Protein AF-A0A3B8YRX6-F1 (afdb_monomer)

Solvent-accessible surface area (backbone atoms only — not comparable to full-atom values): 18177 Å² total; per-residue (Å²): 136,91,84,76,85,82,70,80,70,69,81,90,69,88,63,81,89,78,86,85,81,84,79,84,87,73,92,81,82,84,82,81,85,89,85,89,87,89,86,88,88,91,88,88,87,84,84,92,78,94,70,94,70,83,78,76,73,86,74,79,86,70,87,76,51,68,43,80,41,82,52,86,73,92,70,48,73,45,82,35,76,31,105,78,75,49,82,24,31,32,39,57,50,33,43,36,52,79,51,47,61,57,77,67,90,65,84,76,67,78,72,87,70,69,74,95,62,95,66,87,90,76,58,70,68,73,54,36,70,78,34,63,52,85,97,49,65,21,42,28,38,35,36,84,57,38,37,59,48,45,46,58,50,69,68,35,90,82,54,69,77,51,49,31,31,33,20,82,86,20,50,53,70,40,84,63,37,81,75,70,38,52,60,56,48,35,46,53,45,32,55,65,59,61,39,32,36,36,36,38,34,55,43,48,67,61,64,78,46,44,72,56,42,32,60,27,19,79,69,64,25,33,37,42,33,39,50,45,50,50,79,48,50,72,61,39,52,65,43,34,31,82,53,54,47,37,67,51,44,47,53,39,42,29,57,37,28,76,55,61,24,50,28,30,36,26,51,39,74,71,42,85,94,77,38,50,87,43,51,69,58,50,53,50,53,39,45,77,24,47,35,78,45,75,50,106

Mean predicted aligned error: 14.29 Å

Nearest PDB structures (foldseek):
  7voc-assembly1_C  TM=7.115E-01  e=1.306E-03  Streptomyces griseochromogenes
  1tv7-assembly1_B  TM=7.242E-01  e=1.123E-02  Staphylococcus aureus
  6q2q-assembly2_B  TM=6.917E-01  e=1.235E-01  Mus musculus
  2yx0-assembly1_A  TM=4.527E-01  e=1.953E-02  Pyrococcus horikoshii
  3zjk-assembly1_A  TM=2.449E-01  e=4.222E-01  Thermus thermophilus

Foldseek 3Di:
DDQDDDDPDDDWDAFDDDDDDDDDDDDDPDDDDDDDDDDDDDDDDDDDDDDPDPCPDDDDDDPAAADEAEDPDLAFWDWDCDPVRDTETEGEQKQAAPWAADDPPPPPPVPPPPPPDPDPPPDSVVVNVVQHDPPDHHYMYGYLCRLVSLLVQLNDPPDDQHEYEYQPPYAPPHVCCVPSVSVVSNLVSCLSRLHAYEYEHLALCVVVNLVSQLSSLVSVRYEYEHEDQACDQVVCCVRINPGDGNVSSLVSLLSCVVSVHAYEYENDDDDPPRHVVCVVVSVVSSVVSRHSYYHD

Sequence (296 aa):
MDSYQEFHGAPSQRIPNISAQTPNLVDGSADRSADGASMTGGSVTDGSVTGRQHRLQAGRQVATRIHYLYTQSRQILTENAGLYGDRGWQLQPYSGCAKDVQPPHTGAATTDKRPKGRSSATSAETFADRSNTPGRARRVVVNPASPELLQETLASRRWRSAPITLAGASDCYQPIERQLRLTRRCLEVLAAARNPVVIHTTSDLVLRDLDLLAGLARRRSAQVHLSLTTLDDELAERLEPGHTQPSARLAAIRRLADAGIPTSVVAAPILPGLNDSEIPAILGAAAQAGARSAAW

Radius of gyration: 2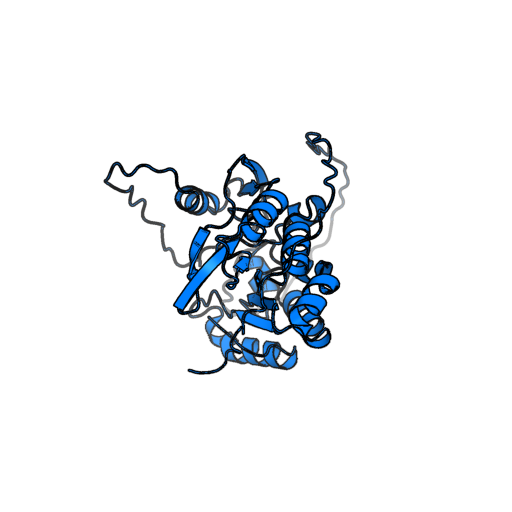1.97 Å; Cα contacts (8 Å, |Δi|>4): 429; chains: 1; bounding box: 63×52×61 Å

Secondary structure (DSSP, 8-state):
--------PPPP-PPPP----PPPP----------------------------------------EEEEE---S--EEEEE-TTSSEEEEE-SEES-SS--PPPSS---------SS------HHHHHHTT--TTSPEEEEE-TTHHHHHHHHHHSTT-----EEETSSS-S--TTHHHH-HHHHHHHHHHHHT--EEEEES-GGGGGGHHHHHHHHTTT-EEEEEE---S-HHHHHHHSTTSPPHHHHHHHHHHHHHTT--EEEE-----TTTTGGGHHHHHHHHHHTT--EEE-

Structure (mmCIF, N/CA/C/O backbone):
data_AF-A0A3B8YRX6-F1
#
_entry.id   AF-A0A3B8YRX6-F1
#
loop_
_atom_site.group_PDB
_atom_site.id
_atom_site.type_symbol
_atom_site.label_atom_id
_atom_site.label_alt_id
_atom_site.label_comp_id
_atom_site.label_asym_id
_atom_site.label_entity_id
_atom_site.label_seq_id
_atom_site.pdbx_PDB_ins_code
_atom_site.Cartn_x
_atom_site.Cartn_y
_atom_site.Cartn_z
_atom_site.occupancy
_atom_site.B_iso_or_equiv
_atom_site.auth_seq_id
_atom_site.auth_comp_id
_atom_site.auth_asym_id
_atom_site.auth_atom_id
_atom_site.pdbx_PDB_model_num
ATOM 1 N N . MET A 1 1 ? -14.518 12.065 -15.976 1.00 31.52 1 MET A N 1
ATOM 2 C CA . MET A 1 1 ? -14.986 12.198 -14.580 1.00 31.52 1 MET A CA 1
ATOM 3 C C . MET A 1 1 ? -15.924 11.031 -14.300 1.00 31.52 1 MET A C 1
ATOM 5 O O . MET A 1 1 ? -16.401 10.447 -15.265 1.00 31.52 1 MET A O 1
ATOM 9 N N . ASP A 1 2 ? -16.099 10.672 -13.030 1.00 32.03 2 ASP A N 1
ATOM 10 C CA . ASP A 1 2 ? -16.983 9.602 -12.524 1.00 32.03 2 ASP A CA 1
ATOM 11 C C . ASP A 1 2 ? -16.527 8.145 -12.750 1.00 32.03 2 ASP A C 1
ATOM 13 O O . ASP A 1 2 ? -17.137 7.362 -13.474 1.00 32.03 2 ASP A O 1
ATOM 17 N N . SER A 1 3 ? -15.461 7.750 -12.043 1.00 26.64 3 SER A N 1
ATOM 18 C CA . SER A 1 3 ? -15.073 6.339 -11.854 1.00 26.64 3 SER A CA 1
ATOM 19 C C . SER A 1 3 ? -14.569 6.030 -10.432 1.00 26.64 3 SER A C 1
ATOM 21 O O . SER A 1 3 ? -13.620 5.270 -10.242 1.00 26.64 3 SER A O 1
ATOM 23 N N . TYR A 1 4 ? -15.229 6.588 -9.411 1.00 42.66 4 TYR A N 1
ATOM 24 C CA . TYR A 1 4 ? -14.937 6.320 -7.996 1.00 42.66 4 TYR A CA 1
ATOM 25 C C . TYR A 1 4 ? -16.213 5.936 -7.239 1.00 42.66 4 TYR A C 1
ATOM 27 O O . TYR A 1 4 ? -17.258 6.552 -7.424 1.00 42.66 4 TYR A O 1
ATOM 35 N N . GLN A 1 5 ? -16.145 4.898 -6.398 1.00 41.22 5 GLN A N 1
ATOM 36 C CA . GLN A 1 5 ? -17.265 4.527 -5.528 1.00 41.22 5 GLN A CA 1
ATOM 37 C C . GLN A 1 5 ? -17.310 5.458 -4.316 1.00 41.22 5 GLN A C 1
ATOM 39 O O . GLN A 1 5 ? -16.331 5.552 -3.578 1.00 41.22 5 GLN A O 1
ATOM 44 N N . GLU A 1 6 ? -18.460 6.089 -4.080 1.00 37.84 6 GLU A N 1
ATOM 45 C CA . GLU A 1 6 ? -18.691 6.889 -2.878 1.00 37.84 6 GLU A CA 1
ATOM 46 C C . GLU A 1 6 ? -18.535 6.038 -1.605 1.00 37.84 6 GLU A C 1
ATOM 48 O O . GLU A 1 6 ? -19.185 5.001 -1.422 1.00 37.84 6 GLU A O 1
ATOM 53 N N . PHE A 1 7 ? -17.682 6.500 -0.690 1.00 40.75 7 PHE A N 1
ATOM 54 C CA . PHE A 1 7 ? -17.530 5.917 0.640 1.00 40.75 7 PHE A CA 1
ATOM 55 C C . PHE A 1 7 ? -18.687 6.367 1.544 1.00 40.75 7 PHE A C 1
ATOM 57 O O . PHE A 1 7 ? -18.566 7.336 2.294 1.00 40.75 7 PHE A O 1
ATOM 64 N N . HIS A 1 8 ? -19.818 5.657 1.519 1.00 36.75 8 HIS A N 1
ATOM 65 C CA . HIS A 1 8 ? -20.899 5.911 2.477 1.00 36.75 8 HIS A CA 1
ATOM 66 C C . HIS A 1 8 ? -20.446 5.560 3.908 1.00 36.75 8 HIS A C 1
ATOM 68 O O . HIS A 1 8 ? -20.254 4.392 4.253 1.00 36.75 8 HIS A O 1
ATOM 74 N N . GLY A 1 9 ? -20.263 6.584 4.745 1.00 31.67 9 GLY A N 1
ATOM 75 C CA . GLY A 1 9 ? -19.753 6.439 6.108 1.00 31.67 9 GLY A CA 1
ATOM 76 C C . GLY A 1 9 ? -20.664 5.600 7.011 1.00 31.67 9 GLY A C 1
ATOM 77 O O . GLY A 1 9 ? -21.842 5.906 7.191 1.00 31.67 9 GLY A O 1
ATOM 78 N N . ALA A 1 10 ? -20.105 4.558 7.629 1.00 34.25 10 ALA A N 1
ATOM 79 C CA . ALA A 1 10 ? -20.813 3.751 8.620 1.00 34.25 10 ALA A CA 1
ATOM 80 C C . ALA A 1 10 ? -20.969 4.506 9.964 1.00 34.25 10 ALA A C 1
ATOM 82 O O . ALA A 1 10 ? -20.060 5.243 10.361 1.00 34.25 10 ALA A O 1
ATOM 83 N N . PRO A 1 11 ? -22.079 4.311 10.705 1.00 27.00 11 PRO A N 1
ATOM 84 C CA . PRO A 1 11 ? -22.281 4.950 12.004 1.00 27.00 11 PRO A CA 1
ATOM 85 C C . PRO A 1 11 ? -21.269 4.459 13.051 1.00 27.00 11 PRO A C 1
ATOM 87 O O . PRO A 1 11 ? -20.955 3.270 13.133 1.00 27.00 11 PRO A O 1
ATOM 90 N N . SER A 1 12 ? -20.788 5.392 13.878 1.00 33.53 12 SER A N 1
ATOM 91 C CA . SER A 1 12 ? -19.795 5.144 14.931 1.00 33.53 12 SER A CA 1
ATOM 92 C C . SER A 1 12 ? -20.271 4.092 15.944 1.00 33.53 12 SER A C 1
ATOM 94 O O . SER A 1 12 ? -21.351 4.213 16.524 1.00 33.53 12 SER A O 1
ATOM 96 N N . GLN A 1 13 ? -19.437 3.079 16.188 1.00 34.16 13 GLN A N 1
ATOM 97 C CA . GLN A 1 13 ? -19.598 2.087 17.256 1.00 34.16 13 GLN A CA 1
ATOM 98 C C . GLN A 1 13 ? -18.350 2.083 18.153 1.00 34.16 13 GLN A C 1
ATOM 100 O O . GLN A 1 13 ? -17.272 2.494 17.726 1.00 34.16 13 GLN A O 1
ATOM 105 N N . ARG A 1 14 ? -18.487 1.647 19.415 1.00 30.30 14 ARG A N 1
ATOM 106 C CA . ARG A 1 14 ? -17.364 1.618 20.370 1.00 30.30 14 ARG A CA 1
ATOM 107 C C . ARG A 1 14 ? -16.298 0.611 19.925 1.00 30.30 14 ARG A C 1
ATOM 109 O O . ARG A 1 14 ? -16.608 -0.562 19.732 1.00 30.30 14 ARG A O 1
ATOM 116 N N . ILE A 1 15 ? -15.053 1.070 19.834 1.00 32.50 15 ILE A N 1
ATOM 117 C CA . ILE A 1 15 ? -13.876 0.241 19.547 1.00 32.50 15 ILE A CA 1
ATOM 118 C C . ILE A 1 15 ? -13.530 -0.578 20.811 1.00 32.50 15 ILE A C 1
ATOM 120 O O . ILE A 1 15 ? -13.437 0.016 21.889 1.00 32.50 15 ILE A O 1
ATOM 124 N N . PRO A 1 16 ? -13.359 -1.912 20.730 1.00 28.67 16 PRO A N 1
ATOM 125 C CA . PRO A 1 16 ? -12.885 -2.718 21.855 1.00 28.67 16 PRO A CA 1
ATOM 126 C C . PRO A 1 16 ? -11.395 -2.466 22.132 1.00 28.67 16 PRO A C 1
ATOM 128 O O . PRO A 1 16 ? -10.615 -2.215 21.217 1.00 28.67 16 PRO A O 1
ATOM 131 N N . ASN A 1 17 ? -10.994 -2.545 23.402 1.00 28.56 17 ASN A N 1
ATOM 132 C CA . ASN A 1 17 ? -9.622 -2.261 23.823 1.00 28.56 17 ASN A CA 1
ATOM 133 C C . ASN A 1 17 ? -8.670 -3.415 23.449 1.00 28.56 17 ASN A C 1
ATOM 135 O O . ASN A 1 17 ? -8.887 -4.545 23.885 1.00 28.56 17 ASN A O 1
ATOM 139 N N . ILE A 1 18 ? -7.619 -3.131 22.675 1.00 32.41 18 ILE A N 1
ATOM 140 C CA . ILE A 1 18 ? -6.577 -4.099 22.303 1.00 32.41 18 ILE A CA 1
ATOM 141 C C . ILE A 1 18 ? -5.366 -3.866 23.216 1.00 32.41 18 ILE A C 1
ATOM 143 O O . ILE A 1 18 ? -4.715 -2.827 23.133 1.00 32.41 18 ILE A O 1
ATOM 147 N N . SER A 1 19 ? -5.059 -4.822 24.096 1.00 25.36 19 SER A N 1
ATOM 148 C CA . SER A 1 19 ? -3.924 -4.707 25.024 1.00 25.36 19 SER A CA 1
ATOM 149 C C . SER A 1 19 ? -2.583 -4.694 24.287 1.00 25.36 19 SER A C 1
ATOM 151 O O . SER A 1 19 ? -2.265 -5.620 23.541 1.00 25.36 19 SER A O 1
ATOM 153 N N . ALA A 1 20 ? -1.770 -3.667 24.538 1.00 28.78 20 ALA A N 1
ATOM 154 C CA . ALA A 1 20 ? -0.430 -3.551 23.976 1.00 28.78 20 ALA A CA 1
ATOM 155 C C . ALA A 1 20 ? 0.581 -4.464 24.696 1.00 28.78 20 ALA A C 1
ATOM 157 O O . ALA A 1 20 ? 0.627 -4.515 25.924 1.00 28.78 20 ALA A O 1
ATOM 158 N N . GLN A 1 21 ? 1.443 -5.124 23.920 1.00 23.48 21 GLN A N 1
ATOM 159 C CA . GLN A 1 21 ? 2.723 -5.654 24.388 1.00 23.48 21 GLN A CA 1
ATOM 160 C C . GLN A 1 21 ? 3.839 -4.871 23.697 1.00 23.48 21 GLN A C 1
ATOM 162 O O . GLN A 1 21 ? 3.971 -4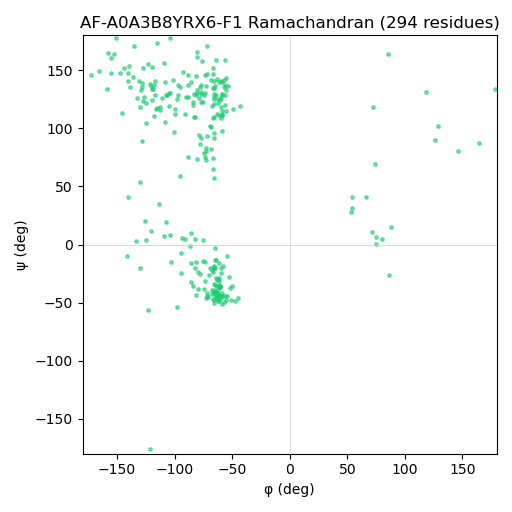.921 22.475 1.00 23.48 21 GLN A O 1
ATOM 167 N N . THR A 1 22 ? 4.629 -4.137 24.478 1.00 24.72 22 THR A N 1
ATOM 168 C CA . THR A 1 22 ? 5.771 -3.360 23.985 1.00 24.72 22 THR A CA 1
ATOM 169 C C . THR A 1 22 ? 6.997 -4.272 23.864 1.00 24.72 22 THR A C 1
ATOM 171 O O . THR A 1 22 ? 7.426 -4.816 24.883 1.00 24.72 22 THR A O 1
ATOM 174 N N . PRO A 1 23 ? 7.601 -4.458 22.676 1.00 27.38 23 PRO A N 1
ATOM 175 C CA . PRO A 1 23 ? 8.872 -5.166 22.563 1.00 27.38 23 PRO A CA 1
ATOM 176 C C . PRO A 1 23 ? 10.012 -4.294 23.102 1.00 27.38 23 PRO A C 1
ATOM 178 O O . PRO A 1 23 ? 10.093 -3.108 22.778 1.00 27.38 23 PRO A O 1
ATOM 181 N N . ASN A 1 24 ? 10.918 -4.879 23.888 1.00 25.09 24 ASN A N 1
ATOM 182 C CA . ASN A 1 24 ? 12.135 -4.190 24.317 1.00 25.09 24 ASN A CA 1
ATOM 183 C C . ASN A 1 24 ? 13.048 -3.915 23.111 1.00 25.09 24 ASN A C 1
ATOM 185 O O . ASN A 1 24 ? 13.354 -4.819 22.333 1.00 25.09 24 ASN A O 1
ATOM 189 N N . LEU A 1 25 ? 13.495 -2.666 22.981 1.00 29.14 25 LEU A N 1
ATOM 190 C CA . LEU A 1 25 ? 14.448 -2.236 21.959 1.00 29.14 25 LEU A CA 1
ATOM 191 C C . LEU A 1 25 ? 15.855 -2.741 22.305 1.00 29.14 25 LEU A C 1
ATOM 193 O O . LEU A 1 25 ? 16.335 -2.523 23.416 1.00 29.14 25 LEU A O 1
ATOM 197 N N . VAL A 1 26 ? 16.522 -3.372 21.339 1.00 25.86 26 VAL A N 1
ATOM 198 C CA . VAL A 1 26 ? 17.941 -3.749 21.413 1.00 25.86 26 VAL A CA 1
ATOM 199 C C . VAL A 1 26 ? 18.639 -3.181 20.180 1.00 25.86 26 VAL A C 1
ATOM 201 O O . VAL A 1 26 ? 18.190 -3.421 19.058 1.00 25.86 26 VAL A O 1
ATOM 204 N N . ASP A 1 27 ? 19.724 -2.429 20.377 1.00 25.22 27 ASP A N 1
ATOM 205 C CA . ASP A 1 27 ? 20.515 -1.857 19.283 1.00 25.22 27 ASP A CA 1
ATOM 206 C C . ASP A 1 27 ? 21.253 -2.960 18.506 1.00 25.22 27 ASP A C 1
ATOM 208 O O . ASP A 1 27 ? 22.288 -3.478 18.921 1.00 25.22 27 ASP A O 1
ATOM 212 N N . GLY A 1 28 ? 20.700 -3.330 17.351 1.00 26.23 28 GLY A N 1
ATOM 213 C CA . GLY A 1 28 ? 21.247 -4.355 16.465 1.00 26.23 28 GLY A CA 1
ATOM 214 C C . GLY A 1 28 ? 22.251 -3.807 15.451 1.00 26.23 28 GLY A C 1
ATOM 215 O O . GLY A 1 28 ? 21.930 -3.704 14.266 1.00 26.23 28 GLY A O 1
ATOM 216 N N . SER A 1 29 ? 23.480 -3.498 15.872 1.00 25.53 29 SER A N 1
ATOM 217 C CA . SER A 1 29 ? 24.588 -3.277 14.931 1.00 25.53 29 SER A CA 1
ATOM 218 C C . SER A 1 29 ? 25.114 -4.618 14.404 1.00 25.53 29 SER A C 1
ATOM 220 O O . SER A 1 29 ? 25.989 -5.234 15.011 1.00 25.53 29 SER A O 1
ATOM 222 N N . ALA A 1 30 ? 24.573 -5.085 13.278 1.00 31.33 30 ALA A N 1
ATOM 223 C CA . ALA A 1 30 ? 25.050 -6.296 12.616 1.00 31.33 30 ALA A CA 1
ATOM 224 C C . ALA A 1 30 ? 26.332 -6.017 11.811 1.00 31.33 30 ALA A C 1
ATOM 226 O O . ALA A 1 30 ? 26.274 -5.596 10.656 1.00 31.33 30 ALA A O 1
ATOM 227 N N . ASP A 1 31 ? 27.481 -6.259 12.439 1.00 23.84 31 ASP A N 1
ATOM 228 C CA . ASP A 1 31 ? 28.779 -6.370 11.769 1.00 23.84 31 ASP A CA 1
ATOM 229 C C . ASP A 1 31 ? 28.945 -7.781 11.170 1.00 23.84 31 ASP A C 1
ATOM 231 O O . ASP A 1 31 ? 28.470 -8.763 11.752 1.00 23.84 31 ASP A O 1
ATOM 235 N N . ARG A 1 32 ? 29.601 -7.898 10.009 1.00 31.34 32 ARG A N 1
ATOM 236 C CA . ARG A 1 32 ? 30.016 -9.187 9.427 1.00 31.34 32 ARG A CA 1
ATOM 237 C C . ARG A 1 32 ? 31.335 -9.051 8.676 1.00 31.34 32 ARG A C 1
ATOM 239 O O . ARG A 1 32 ? 31.416 -8.418 7.625 1.00 31.34 32 ARG A O 1
ATOM 246 N N . SER A 1 33 ? 32.339 -9.710 9.240 1.00 25.23 33 SER A N 1
ATOM 247 C CA . SER A 1 33 ? 33.696 -9.844 8.722 1.00 25.23 33 SER A CA 1
ATOM 248 C C . SER A 1 33 ? 33.782 -10.777 7.502 1.00 25.23 33 SER A C 1
ATOM 250 O O . SER A 1 33 ? 32.812 -11.432 7.123 1.00 25.23 33 SER A O 1
ATOM 252 N N . ALA A 1 34 ? 34.960 -10.788 6.877 1.00 26.59 34 ALA A N 1
ATOM 253 C CA . ALA A 1 34 ? 35.249 -11.445 5.605 1.00 26.59 34 ALA A CA 1
ATOM 254 C C . ALA A 1 34 ? 35.412 -12.975 5.676 1.00 26.59 34 ALA A C 1
ATOM 256 O O . ALA A 1 34 ? 35.775 -13.502 6.717 1.00 26.59 34 ALA A O 1
ATOM 257 N N . ASP A 1 35 ? 35.206 -13.615 4.519 1.00 27.38 35 ASP A N 1
ATOM 258 C CA . ASP A 1 35 ? 35.957 -14.737 3.914 1.00 27.38 35 ASP A CA 1
ATOM 259 C C . ASP A 1 35 ? 35.380 -14.929 2.481 1.00 27.38 35 ASP A C 1
ATOM 261 O O . ASP A 1 35 ? 34.195 -14.680 2.266 1.00 27.38 35 ASP A O 1
ATOM 265 N N . GLY A 1 36 ? 36.088 -15.311 1.411 1.00 23.78 36 GLY A N 1
ATOM 266 C CA . GLY A 1 36 ? 37.512 -15.616 1.253 1.00 23.78 36 GLY A CA 1
ATOM 267 C C . GLY A 1 36 ? 37.757 -16.733 0.218 1.00 23.78 36 GLY A C 1
ATOM 268 O O . GLY A 1 36 ? 37.961 -17.868 0.625 1.00 23.78 36 GLY A O 1
ATOM 269 N N . ALA A 1 37 ? 37.749 -16.454 -1.100 1.00 27.59 37 ALA A N 1
ATOM 270 C CA . ALA A 1 37 ? 38.253 -17.378 -2.145 1.00 27.59 37 ALA A CA 1
ATOM 271 C C . ALA A 1 37 ? 38.460 -16.700 -3.522 1.00 27.59 37 ALA A C 1
ATOM 273 O O . ALA A 1 37 ? 37.740 -15.769 -3.880 1.00 27.59 37 ALA A O 1
ATOM 274 N N . SER A 1 38 ? 39.430 -17.192 -4.300 1.00 24.64 38 SER A N 1
ATOM 275 C CA . SER A 1 38 ? 39.808 -16.746 -5.656 1.00 24.64 38 SER A CA 1
ATOM 276 C C . SER A 1 38 ? 39.702 -17.890 -6.692 1.00 24.64 38 SER A C 1
ATOM 278 O O . SER A 1 38 ? 39.278 -18.979 -6.317 1.00 24.64 38 SER A O 1
ATOM 280 N N . MET A 1 39 ? 40.106 -17.620 -7.955 1.00 25.42 39 MET A N 1
ATOM 281 C CA . MET A 1 39 ? 40.373 -18.504 -9.135 1.00 25.42 39 MET A CA 1
ATOM 282 C C . MET A 1 39 ? 39.563 -18.036 -10.375 1.00 25.42 39 MET A C 1
ATOM 284 O O . MET A 1 39 ? 38.365 -18.266 -10.451 1.00 25.42 39 MET A O 1
ATOM 288 N N . THR A 1 40 ? 40.063 -17.146 -11.248 1.00 25.84 40 THR A N 1
ATOM 289 C CA . THR A 1 40 ? 40.990 -17.341 -12.403 1.00 25.84 40 THR A CA 1
ATOM 290 C C . THR A 1 40 ? 40.424 -18.035 -13.658 1.00 25.84 40 THR A C 1
ATOM 292 O O . THR A 1 40 ? 40.210 -19.242 -13.645 1.00 25.84 40 THR A O 1
ATOM 295 N N . GLY A 1 41 ? 40.421 -17.307 -14.791 1.00 22.95 41 GLY A N 1
ATOM 296 C CA . GLY A 1 41 ? 40.806 -17.852 -16.110 1.00 22.95 41 GLY A CA 1
ATOM 297 C C . GLY A 1 41 ? 39.757 -17.860 -17.240 1.00 22.95 41 GLY A C 1
ATOM 298 O O . GLY A 1 41 ? 38.666 -18.384 -17.066 1.00 22.95 41 GLY A O 1
ATOM 299 N N . GLY A 1 42 ? 40.147 -17.379 -18.435 1.00 24.69 42 GLY A N 1
ATOM 300 C CA . GLY A 1 42 ? 39.516 -17.750 -19.719 1.00 24.69 42 GLY A CA 1
ATOM 301 C C . GLY A 1 42 ? 39.072 -16.593 -20.629 1.00 24.69 42 GLY A C 1
ATOM 302 O O . GLY A 1 42 ? 38.001 -16.030 -20.439 1.00 24.69 42 GLY A O 1
ATOM 303 N N . SER A 1 43 ? 39.855 -16.284 -21.669 1.00 24.28 43 SER A N 1
ATOM 304 C CA . SER A 1 43 ? 39.535 -15.302 -22.724 1.00 24.28 43 SER A CA 1
ATOM 305 C C . SER A 1 43 ? 39.506 -15.948 -24.113 1.00 24.28 43 SER A C 1
ATOM 307 O O . SER A 1 43 ? 40.462 -16.652 -24.436 1.00 24.28 43 SER A O 1
ATOM 309 N N . VAL A 1 44 ? 38.519 -15.632 -24.965 1.00 27.61 44 VAL A N 1
ATOM 310 C CA . VAL A 1 44 ? 38.577 -15.846 -26.434 1.00 27.61 44 VAL A CA 1
ATOM 311 C C . VAL A 1 44 ? 37.785 -14.739 -27.169 1.00 27.61 44 VAL A C 1
ATOM 313 O O . VAL A 1 44 ? 36.806 -14.226 -26.628 1.00 27.61 44 VAL A O 1
ATOM 316 N N . THR A 1 45 ? 38.222 -14.364 -28.378 1.00 24.83 45 THR A N 1
ATOM 317 C CA . THR A 1 45 ? 37.603 -13.387 -29.309 1.00 24.83 45 THR A CA 1
ATOM 318 C C . THR A 1 45 ? 36.893 -14.116 -30.480 1.00 24.83 45 THR A C 1
ATOM 320 O O . THR A 1 45 ? 36.913 -15.340 -30.532 1.00 24.83 45 THR A O 1
ATOM 323 N N . ASP A 1 46 ? 36.212 -13.506 -31.454 1.00 24.38 46 ASP A N 1
ATOM 324 C CA . ASP A 1 46 ? 35.969 -12.100 -31.819 1.00 24.38 46 ASP A CA 1
ATOM 325 C C . ASP A 1 46 ? 34.592 -11.993 -32.527 1.00 24.38 46 ASP A C 1
ATOM 327 O O . ASP A 1 46 ? 33.948 -13.013 -32.780 1.00 24.38 46 ASP A O 1
ATOM 331 N N . GLY A 1 47 ? 34.146 -10.790 -32.901 1.00 25.56 47 GLY A N 1
ATOM 332 C CA . GLY A 1 47 ? 32.949 -10.614 -33.732 1.00 25.56 47 GLY A CA 1
ATOM 333 C C . GLY A 1 47 ? 32.398 -9.190 -33.743 1.00 25.56 47 GLY A C 1
ATOM 334 O O . GLY A 1 47 ? 31.506 -8.853 -32.967 1.00 25.56 47 GLY A O 1
ATOM 335 N N . SER A 1 48 ? 32.898 -8.346 -34.645 1.00 24.11 48 SER A N 1
ATOM 336 C CA . SER A 1 48 ? 32.439 -6.964 -34.795 1.00 24.11 48 SER A CA 1
ATOM 337 C C . SER A 1 48 ? 31.191 -6.843 -35.683 1.00 24.11 48 SER A C 1
ATOM 339 O O . SER A 1 48 ? 31.205 -7.184 -36.862 1.00 24.11 48 SER A O 1
ATOM 341 N N . VAL A 1 49 ? 30.116 -6.262 -35.135 1.00 29.52 49 VAL A N 1
ATOM 342 C CA . VAL A 1 49 ? 29.024 -5.657 -35.918 1.00 29.52 49 VAL A CA 1
ATOM 343 C C . VAL A 1 49 ? 28.715 -4.279 -35.338 1.00 29.52 49 VAL A C 1
ATOM 345 O O . VAL A 1 49 ? 28.499 -4.107 -34.139 1.00 29.52 49 VAL A O 1
ATOM 348 N N . THR A 1 50 ? 28.747 -3.268 -36.200 1.00 29.45 50 THR A N 1
ATOM 349 C CA . THR A 1 50 ? 28.686 -1.853 -35.831 1.00 29.45 50 THR A CA 1
ATOM 350 C C . THR A 1 50 ? 27.260 -1.356 -35.606 1.00 29.45 50 THR A C 1
ATOM 352 O O . THR A 1 50 ? 26.523 -1.112 -36.558 1.00 29.45 50 THR A O 1
ATOM 355 N N . GLY A 1 51 ? 26.917 -1.076 -34.349 1.00 27.19 51 GLY A N 1
ATOM 356 C CA . GLY A 1 51 ? 25.796 -0.214 -33.974 1.00 27.19 51 GLY A CA 1
ATOM 357 C C . GLY A 1 51 ? 26.204 0.675 -32.801 1.00 27.19 51 GLY A C 1
ATOM 358 O O . GLY A 1 51 ? 26.816 0.189 -31.850 1.00 27.19 51 GLY A O 1
ATOM 359 N N . ARG A 1 52 ? 25.884 1.978 -32.840 1.00 29.11 52 ARG A N 1
ATOM 360 C CA . ARG A 1 52 ? 26.098 2.888 -31.696 1.00 29.11 52 ARG A CA 1
ATOM 361 C C . ARG A 1 52 ? 25.075 2.601 -30.592 1.00 29.11 52 ARG A C 1
ATOM 363 O O . ARG A 1 52 ? 24.162 3.384 -30.353 1.00 29.11 52 ARG A O 1
ATOM 370 N N . GLN A 1 53 ? 25.245 1.479 -29.902 1.00 27.62 53 GLN A N 1
ATOM 371 C CA . GLN A 1 53 ? 24.601 1.271 -28.614 1.00 27.62 53 GLN A CA 1
ATOM 372 C C . GLN A 1 53 ? 25.190 2.276 -27.622 1.00 27.62 53 GLN A C 1
ATOM 374 O O . GLN A 1 53 ? 26.398 2.279 -27.368 1.00 27.62 53 GLN A O 1
ATOM 379 N N . HIS A 1 54 ? 24.339 3.118 -27.039 1.00 29.80 54 HIS A N 1
ATOM 380 C CA . HIS A 1 54 ? 24.699 3.860 -25.837 1.00 29.80 54 HIS A CA 1
ATOM 381 C C . HIS A 1 54 ? 24.878 2.839 -24.708 1.00 29.80 54 HIS A C 1
ATOM 383 O O . HIS A 1 54 ? 23.915 2.463 -24.045 1.00 29.80 54 HIS A O 1
ATOM 389 N N . ARG A 1 55 ? 26.112 2.349 -24.521 1.00 26.72 55 ARG A N 1
ATOM 390 C CA . ARG A 1 55 ? 26.479 1.435 -23.433 1.00 26.72 55 ARG A CA 1
ATOM 391 C C . ARG A 1 55 ? 26.407 2.192 -22.107 1.00 26.72 55 ARG A C 1
ATOM 393 O O . ARG A 1 55 ? 27.414 2.685 -21.601 1.00 26.72 55 ARG A O 1
ATOM 400 N N . LEU A 1 56 ? 25.195 2.296 -21.571 1.00 33.12 56 LEU A N 1
ATOM 401 C CA . LEU A 1 56 ? 24.924 2.755 -20.217 1.00 33.12 56 LEU A CA 1
ATOM 402 C C . LEU A 1 56 ? 25.665 1.808 -19.267 1.00 33.12 56 LEU A C 1
ATOM 404 O O . LEU A 1 56 ? 25.375 0.615 -19.216 1.00 33.12 56 LEU A O 1
ATOM 408 N N . GLN A 1 57 ? 26.696 2.317 -18.593 1.00 31.77 57 GLN A N 1
ATOM 409 C CA . GLN A 1 57 ? 27.513 1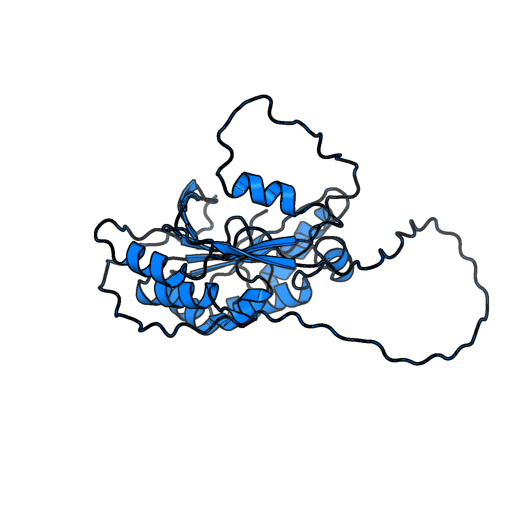.503 -17.697 1.00 31.77 57 GLN A CA 1
ATOM 410 C C . GLN A 1 57 ? 26.669 1.022 -16.514 1.00 31.77 57 GLN A C 1
ATOM 412 O O . GLN A 1 57 ? 25.937 1.809 -15.913 1.00 31.77 57 GLN A O 1
ATOM 417 N N . ALA A 1 58 ? 26.813 -0.256 -16.155 1.00 34.97 58 ALA A N 1
ATOM 418 C CA . ALA A 1 58 ? 26.219 -0.802 -14.943 1.00 34.97 58 ALA A CA 1
ATOM 419 C C . ALA A 1 58 ? 26.749 -0.029 -13.723 1.00 34.97 58 ALA A C 1
ATOM 421 O O . ALA A 1 58 ? 27.938 -0.089 -13.396 1.00 34.97 58 ALA A O 1
ATOM 422 N N . GLY A 1 59 ? 25.867 0.732 -13.075 1.00 36.88 59 GLY A N 1
ATOM 423 C CA . GLY A 1 59 ? 26.200 1.489 -11.877 1.00 36.88 59 GLY A CA 1
ATOM 424 C C . GLY A 1 59 ? 26.585 0.543 -10.744 1.00 36.88 59 GLY A C 1
ATOM 425 O O . GLY A 1 59 ? 25.852 -0.390 -10.425 1.00 36.88 59 GLY A O 1
ATOM 426 N N . ARG A 1 60 ? 27.739 0.782 -10.117 1.00 38.41 60 ARG A N 1
ATOM 427 C CA . ARG A 1 60 ? 28.189 0.013 -8.951 1.00 38.41 60 ARG A CA 1
ATOM 428 C C . ARG A 1 60 ? 27.198 0.236 -7.805 1.00 38.41 60 ARG A C 1
ATOM 430 O O . ARG A 1 60 ? 27.128 1.347 -7.286 1.00 38.41 60 ARG A O 1
ATOM 437 N N . GLN A 1 61 ? 26.453 -0.802 -7.420 1.00 41.88 61 GLN A N 1
ATOM 438 C CA . GLN A 1 61 ? 25.460 -0.729 -6.346 1.00 41.88 61 GLN A CA 1
ATOM 439 C C . GLN A 1 61 ? 26.154 -0.325 -5.035 1.00 41.88 61 GLN A C 1
ATOM 441 O O . GLN A 1 61 ? 26.951 -1.077 -4.470 1.00 41.88 61 GLN A O 1
ATOM 446 N N . VAL A 1 62 ? 25.911 0.906 -4.583 1.00 47.00 62 VAL A N 1
ATOM 447 C CA . VAL A 1 62 ? 26.443 1.413 -3.314 1.00 47.00 62 VAL A CA 1
ATOM 448 C C . VAL A 1 62 ? 25.549 0.882 -2.201 1.00 47.00 62 VAL A C 1
ATOM 450 O O . VAL A 1 62 ? 24.333 1.011 -2.279 1.00 47.00 62 VAL A O 1
ATOM 453 N N . ALA A 1 63 ? 26.134 0.294 -1.157 1.00 48.75 63 ALA A N 1
ATOM 454 C CA . ALA A 1 63 ? 25.374 -0.182 -0.006 1.00 48.75 63 ALA A CA 1
ATOM 455 C C . ALA A 1 63 ? 24.740 1.005 0.747 1.00 48.75 63 ALA A C 1
ATOM 457 O O . ALA A 1 63 ? 25.383 1.661 1.572 1.00 48.75 63 ALA A O 1
ATOM 458 N N . THR A 1 64 ? 23.476 1.302 0.443 1.00 60.00 64 THR A N 1
ATOM 459 C CA . THR A 1 64 ? 22.734 2.427 1.019 1.00 60.00 64 THR A CA 1
ATOM 460 C C . THR A 1 64 ? 22.449 2.179 2.504 1.00 60.00 64 THR A C 1
ATOM 462 O O . THR A 1 64 ? 21.539 1.440 2.877 1.00 60.00 64 THR A O 1
ATOM 465 N N . ARG A 1 65 ? 23.230 2.813 3.389 1.00 71.94 65 ARG A N 1
ATOM 466 C CA . ARG A 1 65 ? 23.007 2.762 4.844 1.00 71.94 65 ARG A CA 1
ATOM 467 C C . ARG A 1 65 ? 21.711 3.497 5.195 1.00 71.94 65 ARG A C 1
ATOM 469 O O . ARG A 1 65 ? 21.606 4.702 4.966 1.00 71.94 65 ARG A O 1
ATOM 476 N N . ILE A 1 66 ? 20.744 2.788 5.774 1.00 83.44 66 ILE A N 1
ATOM 477 C CA . ILE A 1 66 ? 19.474 3.357 6.244 1.00 83.44 66 ILE A CA 1
ATOM 478 C C . ILE A 1 66 ? 19.577 3.639 7.746 1.00 83.44 66 ILE A C 1
ATOM 480 O O . ILE A 1 66 ? 19.937 2.761 8.527 1.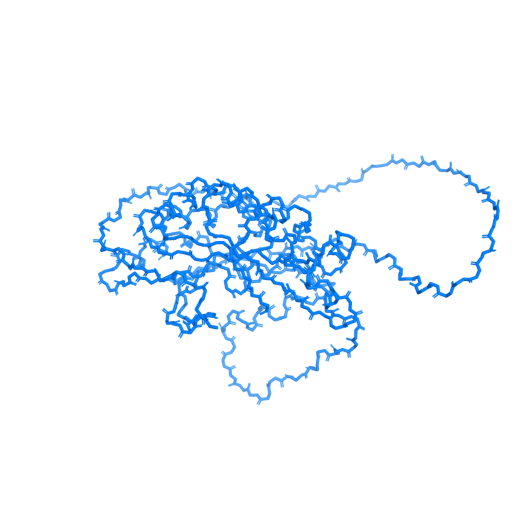00 83.44 66 ILE A O 1
ATOM 484 N N . HIS A 1 67 ? 19.241 4.861 8.156 1.00 85.50 67 HIS A N 1
ATOM 485 C CA . HIS A 1 67 ? 19.105 5.254 9.555 1.00 85.50 67 HIS A CA 1
ATOM 486 C C . HIS A 1 67 ? 17.627 5.384 9.917 1.00 85.50 67 HIS A C 1
ATOM 488 O O . HIS A 1 67 ? 16.915 6.226 9.365 1.00 85.50 67 HIS A O 1
ATOM 494 N N . TYR A 1 68 ? 17.190 4.585 10.884 1.00 89.25 68 TYR A N 1
ATOM 495 C CA . TYR A 1 68 ? 15.869 4.709 11.486 1.00 89.25 68 TYR A CA 1
ATOM 496 C C . TYR A 1 68 ? 15.952 5.648 12.691 1.00 89.25 68 TYR A C 1
ATOM 498 O O . TYR A 1 68 ? 16.805 5.477 13.559 1.00 89.25 68 TYR A O 1
ATOM 506 N N . LEU A 1 69 ? 15.101 6.672 12.714 1.00 90.38 69 LEU A N 1
ATOM 507 C CA . LEU A 1 69 ? 15.026 7.672 13.779 1.00 90.38 69 LEU A CA 1
ATOM 508 C C . LEU A 1 69 ? 13.647 7.581 14.426 1.00 90.38 69 LEU A C 1
ATOM 510 O O . LEU A 1 69 ? 12.651 7.640 13.717 1.00 90.38 69 LEU A O 1
ATOM 514 N N . TYR A 1 70 ? 13.558 7.468 15.746 1.00 91.00 70 TYR A N 1
ATOM 515 C CA . TYR A 1 70 ? 12.267 7.324 16.423 1.00 91.00 70 TYR A CA 1
ATOM 516 C C . TYR A 1 70 ? 11.744 8.680 16.910 1.00 91.00 70 TYR A C 1
ATOM 518 O O . TYR A 1 70 ? 12.499 9.472 17.473 1.00 91.00 70 TYR A O 1
ATOM 526 N N . THR A 1 71 ? 10.456 8.955 16.690 1.00 89.94 71 THR A N 1
ATOM 527 C CA . THR A 1 71 ? 9.785 10.184 17.151 1.00 89.94 71 THR A CA 1
ATOM 528 C C . THR A 1 71 ? 8.791 9.910 18.282 1.00 89.94 71 THR A C 1
ATOM 530 O O . THR A 1 71 ? 8.265 8.808 18.411 1.00 89.94 71 THR A O 1
ATOM 533 N N . GLN A 1 72 ? 8.516 10.937 19.087 1.00 85.81 72 GLN A N 1
ATOM 534 C CA . GLN A 1 72 ? 7.531 10.941 20.177 1.00 85.81 72 GLN A CA 1
ATOM 535 C C . GLN A 1 72 ? 6.364 11.901 19.873 1.00 85.81 72 GLN A C 1
ATOM 537 O O . GLN A 1 72 ? 5.855 12.585 20.764 1.00 85.81 72 GLN A O 1
ATOM 542 N N . SER A 1 73 ? 5.972 12.016 18.597 1.00 84.56 73 SER A N 1
ATOM 543 C CA . SER A 1 73 ? 4.838 12.861 18.200 1.00 84.56 73 SER A CA 1
ATOM 544 C C . SER A 1 73 ? 3.570 12.460 18.957 1.00 84.56 73 SER A C 1
ATOM 546 O O . SER A 1 73 ? 3.269 11.279 19.079 1.00 84.56 73 SER A O 1
ATOM 548 N N . ARG A 1 74 ? 2.802 13.450 19.424 1.00 83.38 74 ARG A N 1
ATOM 549 C CA . ARG A 1 74 ? 1.513 13.254 20.120 1.00 83.38 74 ARG A CA 1
ATOM 550 C C . ARG A 1 74 ? 0.304 13.261 19.180 1.00 83.38 74 ARG A C 1
ATOM 552 O O . ARG A 1 74 ? -0.832 13.251 19.636 1.00 83.38 74 ARG A O 1
ATOM 559 N N . GLN A 1 75 ? 0.546 13.341 17.875 1.00 83.75 75 GLN A N 1
ATOM 560 C CA . GLN A 1 75 ? -0.466 13.296 16.824 1.00 83.75 75 GLN A CA 1
ATOM 561 C C . GLN A 1 75 ? 0.068 12.470 15.652 1.00 83.75 75 GLN A C 1
ATOM 563 O O . GLN A 1 75 ? 1.277 12.451 15.400 1.00 83.75 75 GLN A O 1
ATOM 568 N N . ILE A 1 76 ? -0.838 11.780 14.958 1.00 90.56 76 ILE A N 1
ATOM 569 C CA . ILE A 1 76 ? -0.502 10.888 13.838 1.00 90.56 76 ILE A CA 1
ATOM 570 C C . ILE A 1 76 ? -1.334 11.142 12.571 1.00 90.56 76 ILE A C 1
ATOM 572 O O . ILE A 1 76 ? -0.910 10.756 11.483 1.00 90.56 76 ILE A O 1
ATOM 576 N N . LEU A 1 77 ? -2.494 11.798 12.699 1.00 91.06 77 LEU A N 1
ATOM 577 C CA . LEU A 1 77 ? -3.312 12.203 11.561 1.00 91.06 77 LEU A CA 1
ATOM 578 C C . LEU A 1 77 ? -3.055 13.668 11.207 1.00 91.06 77 LEU A C 1
ATOM 580 O O . LEU A 1 77 ? -3.229 14.550 12.048 1.00 91.06 77 LEU A O 1
ATOM 584 N N . THR A 1 78 ? -2.699 13.907 9.949 1.00 88.50 78 THR A N 1
ATOM 585 C CA . THR A 1 78 ? -2.582 15.246 9.355 1.00 88.50 78 THR A CA 1
ATOM 586 C C . THR A 1 78 ? -3.755 15.452 8.402 1.00 88.50 78 THR A C 1
ATOM 588 O O . THR A 1 78 ? -4.000 14.593 7.558 1.00 88.50 78 THR A O 1
ATOM 591 N N . GLU A 1 79 ? -4.497 16.552 8.522 1.00 84.94 79 GLU A N 1
ATOM 592 C CA . GLU A 1 79 ? -5.546 16.891 7.550 1.00 84.94 79 GLU A CA 1
ATOM 593 C C . GLU A 1 79 ? -4.894 17.217 6.200 1.00 84.94 79 GLU A C 1
ATOM 595 O O . GLU A 1 79 ? -3.911 17.961 6.148 1.00 84.94 79 GLU A O 1
ATOM 600 N N . ASN A 1 80 ? -5.435 16.689 5.103 1.00 68.44 80 ASN A N 1
ATOM 601 C CA . ASN A 1 80 ? -5.127 17.200 3.775 1.00 68.44 80 ASN A CA 1
ATOM 602 C C . ASN A 1 80 ? -6.409 17.521 3.003 1.00 68.44 80 ASN A C 1
ATOM 604 O O . ASN A 1 80 ? -7.448 16.880 3.168 1.00 68.44 80 ASN A O 1
ATOM 608 N N . ALA A 1 81 ? -6.308 18.480 2.081 1.00 58.69 81 ALA A N 1
ATOM 609 C CA . ALA A 1 81 ? -7.081 18.346 0.858 1.00 58.69 81 ALA A CA 1
ATOM 610 C C . ALA A 1 81 ? -6.625 17.022 0.236 1.00 58.69 81 ALA A C 1
ATOM 612 O O . ALA A 1 81 ? -5.433 16.849 -0.045 1.00 58.69 81 ALA A O 1
ATOM 613 N N . GLY A 1 82 ? -7.530 16.049 0.148 1.00 51.34 82 GLY A N 1
ATOM 614 C CA . GLY A 1 82 ? -7.205 14.727 -0.358 1.00 51.34 82 GLY A CA 1
ATOM 615 C C . GLY A 1 82 ? -6.604 14.821 -1.759 1.00 51.34 82 GLY A C 1
ATOM 616 O O . GLY A 1 82 ? -6.892 15.757 -2.504 1.00 51.34 82 GLY A O 1
ATOM 617 N N . LEU A 1 83 ? -5.876 13.781 -2.176 1.00 49.44 83 LEU A N 1
ATOM 618 C CA . LEU A 1 83 ? -5.514 13.573 -3.592 1.00 49.44 83 LEU A CA 1
ATOM 619 C C . LEU A 1 83 ? -6.748 13.572 -4.530 1.00 49.44 83 LEU A C 1
ATOM 621 O O . LEU A 1 83 ? -6.600 13.617 -5.746 1.00 49.44 83 LEU A O 1
ATOM 625 N N . TYR A 1 84 ? -7.956 13.544 -3.952 1.00 51.09 84 TYR A N 1
ATOM 626 C CA . TYR A 1 84 ? -9.258 13.416 -4.598 1.00 51.09 84 TYR A CA 1
ATOM 627 C C . TYR A 1 84 ? -10.248 14.541 -4.218 1.00 51.09 84 TYR A C 1
ATOM 629 O O . TYR A 1 84 ? -11.452 14.368 -4.364 1.00 51.09 84 TYR A O 1
ATOM 637 N N . GLY A 1 85 ? -9.769 15.690 -3.724 1.00 46.12 85 GLY A N 1
ATOM 638 C CA . GLY A 1 85 ? -10.565 16.925 -3.586 1.00 46.12 85 GLY A CA 1
ATOM 639 C C . GLY A 1 85 ? -11.392 17.095 -2.302 1.00 46.12 85 GLY A C 1
ATOM 640 O O . GLY A 1 85 ? -11.603 18.231 -1.880 1.00 46.12 85 GLY A O 1
ATOM 641 N N . ASP A 1 86 ? -11.794 16.012 -1.636 1.00 53.75 86 ASP A N 1
ATOM 642 C CA . ASP A 1 86 ? -12.465 16.076 -0.328 1.00 53.75 86 ASP A CA 1
ATOM 643 C C . ASP A 1 86 ? -11.486 16.256 0.846 1.00 53.75 86 ASP A C 1
ATOM 645 O O . ASP A 1 86 ? -10.294 15.953 0.746 1.00 53.75 86 ASP A O 1
ATOM 649 N N . ARG A 1 87 ? -11.996 16.711 2.002 1.00 62.91 87 ARG A N 1
ATOM 650 C CA . ARG A 1 87 ? -11.226 16.736 3.259 1.00 62.91 87 ARG A CA 1
ATOM 651 C C . ARG A 1 87 ? -10.924 15.313 3.727 1.00 62.91 87 ARG A C 1
ATOM 653 O O . ARG A 1 87 ? -11.816 14.603 4.191 1.00 62.91 87 ARG A O 1
ATOM 660 N N . GLY A 1 88 ? -9.657 14.929 3.616 1.00 79.62 88 GLY A N 1
ATOM 661 C CA . GLY A 1 88 ? -9.132 13.636 4.031 1.00 79.62 88 GLY A CA 1
ATOM 662 C C . GLY A 1 88 ? -8.132 13.766 5.175 1.00 79.62 88 GLY A C 1
ATOM 663 O O . GLY A 1 88 ? -7.729 14.859 5.578 1.00 79.62 88 GLY A O 1
ATOM 664 N N . TRP A 1 89 ? -7.716 12.616 5.694 1.00 90.50 89 TRP A N 1
ATOM 665 C CA . TRP A 1 89 ? -6.661 12.530 6.698 1.00 90.50 89 TRP A CA 1
ATOM 666 C C . TRP A 1 89 ? -5.527 11.664 6.176 1.00 90.50 89 TRP A C 1
ATOM 668 O O . TRP A 1 89 ? -5.768 10.599 5.618 1.00 90.50 89 TRP A O 1
ATOM 678 N N . GLN A 1 90 ? -4.285 12.071 6.399 1.00 90.88 90 GLN A N 1
ATOM 679 C CA . GLN A 1 90 ? -3.122 11.236 6.134 1.00 90.88 90 GLN A CA 1
ATOM 680 C C . GLN A 1 90 ? -2.644 10.540 7.402 1.00 90.88 90 GLN A C 1
ATOM 682 O O . GLN A 1 90 ? -2.527 11.165 8.453 1.00 90.88 90 GLN A O 1
ATOM 687 N N . LEU A 1 91 ? -2.307 9.259 7.267 1.00 93.00 91 LEU A N 1
ATOM 688 C CA . LEU A 1 91 ? -1.686 8.432 8.296 1.00 93.00 91 LEU A CA 1
ATOM 689 C C . LEU A 1 91 ? -0.293 8.006 7.824 1.00 93.00 91 LEU A C 1
ATOM 691 O O . LEU A 1 91 ? -0.150 7.284 6.833 1.00 93.00 91 LEU A O 1
ATOM 695 N N . GLN A 1 92 ? 0.735 8.452 8.546 1.00 90.75 92 GLN A N 1
ATOM 696 C CA . GLN A 1 92 ? 2.137 8.197 8.214 1.00 90.75 92 GLN A CA 1
ATOM 697 C C . GLN A 1 92 ? 2.899 7.631 9.429 1.00 90.75 92 GLN A C 1
ATOM 699 O O . GL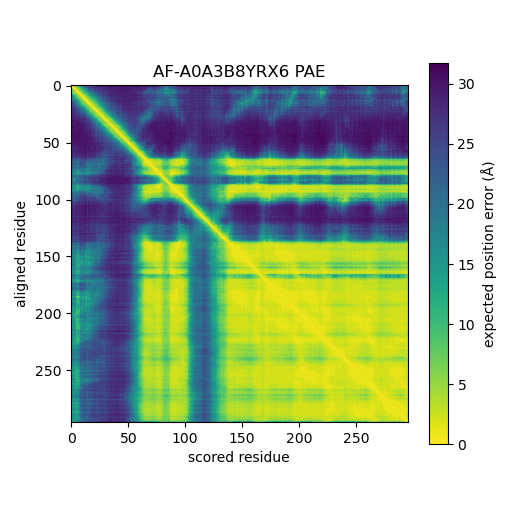N A 1 92 ? 3.492 8.394 10.190 1.00 90.75 92 GLN A O 1
ATOM 704 N N . PRO A 1 93 ? 2.926 6.294 9.624 1.00 92.75 93 PRO A N 1
ATOM 705 C CA . PRO A 1 93 ? 3.775 5.663 10.643 1.00 92.75 93 PRO A CA 1
ATOM 706 C C . PRO A 1 93 ? 5.277 5.813 10.363 1.00 92.75 93 PRO A C 1
ATOM 708 O O . PRO A 1 93 ? 6.103 5.686 11.270 1.00 92.75 93 PRO A O 1
ATOM 711 N N . TYR A 1 94 ? 5.607 6.093 9.100 1.00 91.38 94 TYR A N 1
ATOM 712 C CA . TYR A 1 94 ? 6.946 6.312 8.575 1.00 91.38 94 TYR A CA 1
ATOM 713 C C . TYR A 1 94 ? 6.980 7.625 7.784 1.00 91.38 94 TYR A C 1
ATOM 715 O O . TYR A 1 94 ? 6.058 7.896 7.014 1.00 91.38 94 TYR A O 1
ATOM 723 N N . SER A 1 95 ? 8.047 8.412 7.931 1.00 86.88 95 SER A N 1
ATOM 724 C CA . SER A 1 95 ? 8.294 9.620 7.128 1.00 86.88 95 SER A CA 1
ATOM 725 C C . SER A 1 95 ? 9.703 9.593 6.538 1.00 86.88 95 SER A C 1
ATOM 727 O O . SER A 1 95 ? 10.674 9.333 7.254 1.00 86.88 95 SER A O 1
ATOM 729 N N . GLY A 1 96 ? 9.819 9.886 5.242 1.00 82.88 96 GLY A N 1
ATOM 730 C CA . GLY A 1 96 ? 11.020 9.604 4.454 1.00 82.88 96 GLY A CA 1
ATOM 731 C C . GLY A 1 96 ? 11.011 8.172 3.906 1.00 82.88 96 GLY A C 1
ATOM 732 O O . GLY A 1 96 ? 10.243 7.322 4.359 1.00 82.88 96 GLY A O 1
ATOM 733 N N . CYS A 1 97 ? 11.866 7.898 2.918 1.00 80.88 97 CYS A N 1
ATOM 734 C CA . CYS A 1 97 ? 11.939 6.594 2.259 1.00 80.88 97 CYS A CA 1
ATOM 735 C C . CYS A 1 97 ? 13.305 5.926 2.472 1.00 80.88 97 CYS A C 1
ATOM 737 O O . CYS A 1 97 ? 14.347 6.581 2.430 1.00 80.88 97 CYS A O 1
ATOM 739 N N . ALA A 1 98 ? 13.297 4.610 2.688 1.00 78.94 98 ALA A N 1
ATOM 740 C CA . ALA A 1 98 ? 14.499 3.777 2.693 1.00 78.94 98 ALA A CA 1
ATOM 741 C C . ALA A 1 98 ? 14.908 3.294 1.291 1.00 78.94 98 ALA A C 1
ATOM 743 O O . ALA A 1 98 ? 16.020 2.800 1.129 1.00 78.94 98 ALA A O 1
ATOM 744 N N . LYS A 1 99 ? 13.997 3.390 0.316 1.00 78.25 99 LYS A N 1
ATOM 745 C CA . LYS A 1 99 ? 14.160 2.907 -1.058 1.00 78.25 99 LYS A CA 1
ATOM 746 C C . LYS A 1 99 ? 14.692 4.031 -1.950 1.00 78.25 99 LYS A C 1
ATOM 748 O O . LYS A 1 99 ? 14.365 5.197 -1.721 1.00 78.25 99 LYS A O 1
ATOM 753 N N . ASP A 1 100 ? 15.480 3.689 -2.960 1.00 64.06 100 ASP A N 1
ATOM 754 C CA . ASP A 1 100 ? 16.110 4.666 -3.844 1.00 64.06 100 ASP A CA 1
ATOM 755 C C . ASP A 1 100 ? 15.189 5.015 -5.017 1.00 64.06 100 ASP A C 1
ATOM 757 O O . ASP A 1 100 ? 14.576 4.140 -5.617 1.00 64.06 100 ASP A O 1
ATOM 761 N N . VAL A 1 101 ? 15.107 6.300 -5.363 1.00 60.59 101 VAL A N 1
ATOM 762 C CA . VAL A 1 101 ? 14.525 6.770 -6.629 1.00 60.59 101 VAL A CA 1
ATOM 763 C C . VAL A 1 101 ? 15.585 7.628 -7.299 1.00 60.59 101 VAL A C 1
ATOM 765 O O . VAL A 1 101 ? 16.065 8.593 -6.696 1.00 60.59 101 VAL A O 1
ATOM 768 N N . GLN A 1 102 ? 15.995 7.273 -8.515 1.00 52.88 102 GLN A N 1
ATOM 769 C CA . GLN A 1 102 ? 16.944 8.092 -9.257 1.00 52.88 102 GLN A CA 1
ATOM 770 C C . GLN A 1 102 ? 16.232 9.310 -9.858 1.00 52.88 102 GLN A C 1
ATOM 772 O O . GLN A 1 102 ? 15.205 9.151 -10.521 1.00 52.88 102 GLN A O 1
ATOM 777 N N . PRO A 1 103 ? 16.766 10.535 -9.687 1.00 46.75 103 PRO A N 1
ATOM 778 C CA . PRO A 1 103 ? 16.344 11.641 -10.532 1.00 46.75 103 PRO A CA 1
ATOM 779 C C . PRO A 1 103 ? 16.722 11.315 -11.990 1.00 46.75 103 PRO A C 1
ATOM 781 O O . PRO A 1 103 ? 17.792 10.738 -12.221 1.00 46.75 103 PRO A O 1
ATOM 784 N N . PRO A 1 104 ? 15.888 11.674 -12.984 1.00 37.12 104 PRO A N 1
ATOM 785 C CA . PRO A 1 104 ? 16.183 11.390 -14.384 1.00 37.12 104 PRO A CA 1
ATOM 786 C C . PRO A 1 104 ? 17.530 12.002 -14.792 1.00 37.12 104 PRO A C 1
ATOM 788 O O . PRO A 1 104 ? 17.861 13.114 -14.389 1.00 37.12 104 PRO A O 1
ATOM 791 N N . HIS A 1 105 ? 18.305 11.296 -15.624 1.00 35.34 105 HIS A N 1
ATOM 792 C CA . HIS A 1 105 ? 19.664 11.706 -16.019 1.00 35.34 105 HIS A CA 1
ATOM 793 C C . HIS A 1 105 ? 19.739 13.006 -16.850 1.00 35.34 105 HIS A C 1
ATOM 795 O O . HIS A 1 105 ? 20.832 13.488 -17.150 1.00 35.34 105 HIS A O 1
ATOM 801 N N . THR A 1 106 ? 18.605 13.614 -17.202 1.00 28.66 106 THR A N 1
ATOM 802 C CA . THR A 1 106 ? 18.549 15.027 -17.593 1.00 28.66 106 THR A CA 1
ATOM 803 C C . THR A 1 106 ? 18.997 15.893 -16.421 1.00 28.66 106 THR A C 1
ATOM 805 O O . THR A 1 106 ? 18.375 15.843 -15.364 1.00 28.66 106 THR A O 1
ATOM 808 N N . GLY A 1 107 ? 20.039 16.707 -16.613 1.00 28.20 107 GLY A N 1
ATOM 809 C CA . GLY A 1 107 ? 20.677 17.538 -15.585 1.00 28.20 107 GLY A CA 1
ATOM 810 C C . GLY A 1 107 ? 19.820 18.670 -15.004 1.00 28.20 107 GLY A C 1
ATOM 811 O O . GLY A 1 107 ? 20.244 19.825 -15.005 1.00 28.20 107 GLY A O 1
ATOM 812 N N . ALA A 1 108 ? 18.657 18.343 -14.443 1.00 29.91 108 ALA A N 1
ATOM 813 C CA . ALA A 1 108 ? 17.969 19.133 -13.440 1.00 29.91 108 ALA A CA 1
ATOM 814 C C . ALA A 1 108 ? 18.820 19.113 -12.164 1.00 29.91 108 ALA A C 1
ATOM 816 O O . ALA A 1 108 ? 18.514 18.437 -11.182 1.00 29.91 108 ALA A O 1
ATOM 817 N N . ALA A 1 109 ? 19.921 19.868 -12.194 1.00 29.25 109 ALA A N 1
ATOM 818 C CA . ALA A 1 109 ? 20.567 20.316 -10.981 1.00 29.25 109 ALA A CA 1
ATOM 819 C C . ALA A 1 109 ? 19.466 20.917 -10.106 1.00 29.25 109 ALA A C 1
ATOM 821 O O . ALA A 1 109 ? 18.828 21.899 -10.497 1.00 29.25 109 ALA A O 1
ATOM 822 N N . THR A 1 110 ? 19.227 20.314 -8.940 1.00 33.22 110 THR A N 1
ATOM 823 C CA . THR A 1 110 ? 18.394 20.917 -7.907 1.00 33.22 110 THR A CA 1
ATOM 824 C C . THR A 1 110 ? 19.054 22.243 -7.575 1.00 33.22 110 THR A C 1
ATOM 826 O O . THR A 1 110 ? 20.067 22.272 -6.872 1.00 33.22 110 THR A O 1
ATOM 829 N N . THR A 1 111 ? 18.560 23.338 -8.157 1.00 28.22 111 THR A N 1
ATOM 830 C CA . THR A 1 111 ? 19.121 24.658 -7.894 1.00 28.22 111 THR A CA 1
ATOM 831 C C . THR A 1 111 ? 19.049 24.857 -6.390 1.00 28.22 111 THR A C 1
ATOM 833 O O . THR A 1 111 ? 17.939 24.805 -5.857 1.00 28.22 111 THR A O 1
ATOM 836 N N . ASP A 1 112 ? 20.195 25.063 -5.724 1.00 35.75 112 ASP A N 1
ATOM 837 C CA . ASP A 1 112 ? 20.292 25.404 -4.294 1.00 35.75 112 ASP A CA 1
ATOM 838 C C . ASP A 1 112 ? 19.702 26.804 -4.073 1.00 35.75 112 ASP A C 1
ATOM 840 O O . ASP A 1 112 ? 20.378 27.777 -3.733 1.00 35.75 112 ASP A O 1
ATOM 844 N N . LYS A 1 113 ? 18.395 26.925 -4.313 1.00 27.08 113 LYS A N 1
ATOM 845 C CA . LYS A 1 113 ? 17.570 28.044 -3.901 1.00 27.08 113 LYS A CA 1
ATOM 846 C C . LYS A 1 113 ? 17.371 27.887 -2.407 1.00 27.08 113 LYS A C 1
ATOM 848 O O . LYS A 1 113 ? 16.294 27.519 -1.944 1.00 27.08 113 LYS A O 1
ATOM 853 N N . ARG A 1 114 ? 18.429 28.208 -1.657 1.00 26.98 114 ARG A N 1
ATOM 854 C CA . ARG A 1 114 ? 18.332 28.518 -0.233 1.00 26.98 114 ARG A CA 1
ATOM 855 C C . ARG A 1 114 ? 17.113 29.423 -0.055 1.00 26.98 114 ARG A C 1
ATOM 857 O O . ARG A 1 114 ? 17.107 30.505 -0.657 1.00 26.98 114 ARG A O 1
ATOM 864 N N . PRO A 1 115 ? 16.090 29.025 0.716 1.00 32.12 115 PRO A N 1
ATOM 865 C CA . PRO A 1 115 ? 14.946 29.889 0.937 1.00 32.12 115 PRO A CA 1
ATOM 866 C C . PRO A 1 115 ? 15.445 31.163 1.623 1.00 32.12 115 PRO A C 1
ATOM 868 O O . PRO A 1 115 ? 15.907 31.137 2.765 1.00 32.12 115 PRO A O 1
ATOM 871 N N . LYS A 1 116 ? 15.400 32.294 0.907 1.00 28.70 116 LYS A N 1
ATOM 872 C CA . LYS A 1 116 ? 15.683 33.616 1.477 1.00 28.70 116 LYS A CA 1
ATOM 873 C C . LYS A 1 116 ? 14.493 34.033 2.339 1.00 28.70 116 LYS A C 1
ATOM 875 O O . LYS A 1 116 ? 13.650 34.816 1.920 1.00 28.70 116 LYS A O 1
ATOM 880 N N . GLY A 1 117 ? 14.440 33.486 3.546 1.00 31.91 117 GLY A N 1
ATOM 881 C CA . GLY A 1 117 ? 13.445 33.815 4.555 1.00 31.91 117 GLY A CA 1
ATOM 882 C C . GLY A 1 117 ? 13.653 32.979 5.810 1.00 31.91 117 GLY A C 1
ATOM 883 O O . GLY A 1 117 ? 13.819 31.765 5.733 1.00 31.91 117 GLY A O 1
ATOM 884 N N . ARG A 1 118 ? 13.620 33.623 6.982 1.00 32.88 118 ARG A N 1
ATOM 885 C CA . ARG A 1 118 ? 13.442 32.924 8.262 1.00 32.88 118 ARG A CA 1
ATOM 886 C C . ARG A 1 118 ? 11.983 32.459 8.359 1.00 32.88 118 ARG A C 1
ATOM 888 O O . ARG A 1 118 ? 11.179 33.117 9.010 1.00 32.88 118 ARG A O 1
ATOM 895 N N . SER A 1 119 ? 11.640 31.343 7.721 1.00 33.31 119 SER A N 1
ATOM 896 C CA . SER A 1 119 ? 10.499 30.538 8.166 1.00 33.31 119 SER A CA 1
ATOM 897 C C . SER A 1 119 ? 10.981 29.533 9.215 1.00 33.31 119 SER A C 1
ATOM 899 O O . SER A 1 119 ? 12.122 29.062 9.184 1.00 33.31 119 SER A O 1
ATOM 901 N N . SER A 1 120 ? 10.132 29.239 10.197 1.00 32.47 120 SER A N 1
ATOM 902 C CA . SER A 1 120 ? 10.415 28.262 11.247 1.00 32.47 120 SER A CA 1
ATOM 903 C C . SER A 1 120 ? 10.366 26.847 10.667 1.00 32.47 120 SER A C 1
ATOM 905 O O . SER A 1 120 ? 9.300 26.242 10.572 1.00 32.47 120 SER A O 1
ATOM 907 N N . ALA A 1 121 ? 11.524 26.333 10.251 1.00 33.34 121 ALA A N 1
ATOM 908 C CA . ALA A 1 121 ? 11.670 25.001 9.673 1.00 33.34 121 ALA A CA 1
ATOM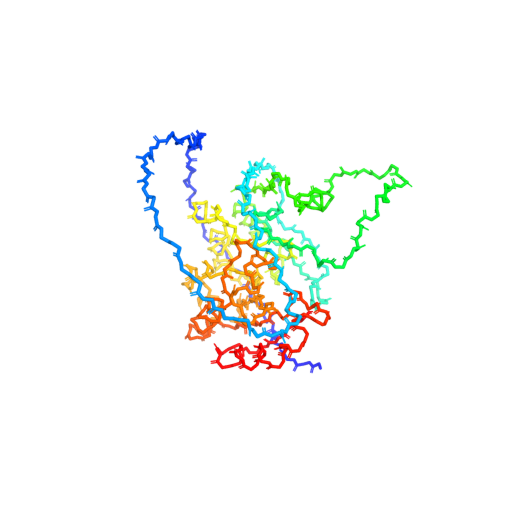 909 C C . ALA A 1 121 ? 11.520 23.897 10.740 1.00 33.34 121 ALA A C 1
ATOM 911 O O . ALA A 1 121 ? 12.506 23.388 11.271 1.00 33.34 121 ALA A O 1
ATOM 912 N N . THR A 1 122 ? 10.273 23.537 11.047 1.00 30.91 122 THR A N 1
ATOM 913 C CA . THR A 1 122 ? 9.903 22.438 11.960 1.00 30.91 122 THR A CA 1
ATOM 914 C C . THR A 1 122 ? 8.957 21.402 11.336 1.00 30.91 122 THR A C 1
ATOM 916 O O . THR A 1 122 ? 8.562 20.465 12.026 1.00 30.91 122 THR A O 1
ATOM 919 N N . SER A 1 123 ? 8.614 21.507 10.043 1.00 36.84 123 SER A N 1
ATOM 920 C CA . SER A 1 123 ? 7.796 20.501 9.346 1.00 36.84 123 SER A CA 1
ATOM 921 C C . SER A 1 123 ? 8.634 19.341 8.787 1.00 36.84 123 SER A C 1
ATOM 923 O O . SER A 1 123 ? 9.719 19.532 8.229 1.00 36.84 123 SER A O 1
ATOM 925 N N . ALA A 1 124 ? 8.103 18.117 8.907 1.00 39.50 124 ALA A N 1
ATOM 926 C CA . ALA A 1 124 ? 8.740 16.885 8.427 1.00 39.50 124 ALA A CA 1
ATOM 927 C C . ALA A 1 124 ? 9.004 16.885 6.905 1.00 39.50 124 ALA A C 1
ATOM 929 O O . ALA A 1 124 ? 9.936 16.238 6.432 1.00 39.50 124 ALA A O 1
ATOM 930 N N . GLU A 1 125 ? 8.242 17.674 6.149 1.00 33.38 125 GLU A N 1
ATOM 931 C CA . GLU A 1 125 ? 8.385 17.881 4.703 1.00 33.38 125 GLU A CA 1
ATOM 932 C C . GLU A 1 125 ? 9.772 18.437 4.335 1.00 33.38 125 GLU A C 1
ATOM 934 O O . GLU A 1 125 ? 10.424 17.934 3.421 1.00 33.38 125 GLU A O 1
ATOM 939 N N . THR A 1 126 ? 10.291 19.396 5.115 1.00 30.39 126 THR A N 1
ATOM 940 C CA . THR A 1 126 ? 11.638 19.972 4.901 1.00 30.39 126 THR A CA 1
ATOM 941 C C . THR A 1 126 ? 12.754 18.949 5.183 1.00 30.39 126 THR A C 1
ATOM 943 O O . THR A 1 126 ? 13.883 19.083 4.705 1.00 30.39 126 THR A O 1
ATOM 946 N N . PHE A 1 127 ? 12.458 17.912 5.973 1.00 35.00 127 PHE A N 1
ATOM 947 C CA . PHE A 1 127 ? 13.392 16.827 6.275 1.00 35.00 127 PHE A CA 1
ATOM 948 C C . PHE A 1 127 ? 13.385 15.737 5.193 1.00 35.00 127 PHE A C 1
ATOM 950 O O . PHE A 1 127 ? 14.447 15.197 4.874 1.00 35.00 127 PHE A O 1
ATOM 957 N N . ALA A 1 128 ? 12.217 15.449 4.606 1.00 39.44 128 ALA A N 1
ATOM 958 C CA . ALA A 1 128 ? 12.053 14.465 3.539 1.00 39.44 128 ALA A CA 1
ATOM 959 C C . ALA A 1 128 ? 12.857 14.845 2.280 1.00 39.44 128 ALA A C 1
ATOM 961 O O . ALA A 1 128 ? 13.652 14.038 1.800 1.00 39.44 128 ALA A O 1
ATOM 962 N N . ASP A 1 129 ? 12.740 16.091 1.816 1.00 40.00 129 ASP A N 1
ATOM 963 C CA . ASP A 1 129 ? 13.432 16.620 0.626 1.00 40.00 129 ASP A CA 1
ATOM 964 C C . ASP A 1 129 ? 14.957 16.364 0.647 1.00 40.00 129 ASP A C 1
ATOM 966 O O . ASP A 1 129 ? 15.547 15.789 -0.269 1.00 40.00 129 ASP A O 1
ATOM 970 N N . ARG A 1 130 ? 15.613 16.655 1.778 1.00 39.50 130 ARG A N 1
ATOM 971 C CA . ARG A 1 130 ? 17.079 16.529 1.927 1.00 39.50 130 ARG A CA 1
ATOM 972 C C . ARG A 1 130 ? 17.560 15.105 2.251 1.00 39.50 130 ARG A C 1
ATOM 974 O O . ARG A 1 130 ? 18.751 14.911 2.533 1.00 39.50 130 ARG A O 1
ATOM 981 N N . SER A 1 131 ? 16.653 14.126 2.270 1.00 47.84 131 SER A N 1
ATOM 982 C CA . SER A 1 131 ? 16.944 12.716 2.577 1.00 47.84 131 SER A CA 1
ATOM 983 C C . SER A 1 131 ? 17.194 11.856 1.334 1.00 47.84 131 SER A C 1
ATOM 985 O O . SER A 1 131 ? 17.915 10.859 1.432 1.00 47.84 131 SER A O 1
ATOM 987 N N . ASN A 1 132 ? 16.667 12.259 0.167 1.00 50.12 132 ASN A N 1
ATOM 988 C CA . ASN A 1 132 ? 16.679 11.412 -1.029 1.00 50.12 132 ASN A CA 1
ATOM 989 C C . ASN A 1 132 ? 17.873 11.631 -1.988 1.00 50.12 132 ASN A C 1
ATOM 991 O O . ASN A 1 132 ? 17.963 10.989 -3.031 1.00 50.12 132 ASN A O 1
ATOM 995 N N . THR A 1 133 ? 18.853 12.470 -1.625 1.00 51.69 133 THR A N 1
ATOM 996 C CA . THR A 1 133 ? 20.082 12.679 -2.420 1.00 51.69 133 THR A CA 1
ATOM 997 C C . THR A 1 133 ? 20.864 11.365 -2.628 1.00 51.69 133 THR A C 1
ATOM 999 O O . THR A 1 133 ? 21.138 10.681 -1.635 1.00 51.69 133 THR A O 1
ATOM 1002 N N . PRO A 1 134 ? 21.256 10.993 -3.864 1.00 48.66 134 PRO A N 1
ATOM 1003 C CA . PRO A 1 134 ? 22.104 9.826 -4.120 1.00 48.66 134 PRO A CA 1
ATOM 1004 C C . PRO A 1 134 ? 23.430 9.868 -3.343 1.00 48.66 134 PRO A C 1
ATOM 1006 O O . PRO A 1 134 ? 24.014 10.933 -3.149 1.00 48.66 134 PRO A O 1
ATOM 1009 N N . GLY A 1 135 ? 23.904 8.709 -2.877 1.00 51.19 135 GLY A N 1
ATOM 1010 C CA . GLY A 1 135 ? 25.160 8.584 -2.120 1.00 51.19 135 GLY A CA 1
ATOM 1011 C C . GLY A 1 135 ? 25.107 9.063 -0.660 1.00 51.19 135 GLY A C 1
ATOM 1012 O O . GLY A 1 135 ? 26.113 8.976 0.044 1.00 51.19 135 GLY A O 1
ATOM 1013 N N . ARG A 1 136 ? 23.954 9.542 -0.170 1.00 56.34 136 ARG A N 1
ATOM 1014 C CA . ARG A 1 136 ? 23.752 9.912 1.239 1.00 56.34 136 ARG A CA 1
ATOM 1015 C C . ARG A 1 136 ? 22.989 8.817 1.983 1.00 56.34 136 ARG A C 1
ATOM 1017 O O . ARG A 1 136 ? 22.039 8.248 1.456 1.00 56.34 136 ARG A O 1
ATOM 1024 N N . ALA A 1 137 ? 23.369 8.564 3.234 1.00 59.00 137 ALA A N 1
ATOM 1025 C CA . ALA A 1 137 ? 22.671 7.610 4.088 1.00 59.00 137 ALA A CA 1
ATOM 1026 C C . ALA A 1 137 ? 21.197 8.025 4.296 1.00 59.00 137 ALA A C 1
ATOM 1028 O O . ALA A 1 137 ? 20.919 9.155 4.723 1.00 59.00 137 ALA A O 1
ATOM 1029 N N . ARG A 1 138 ? 20.267 7.116 3.976 1.00 75.62 138 ARG A N 1
ATOM 1030 C CA . ARG A 1 138 ? 18.813 7.343 4.015 1.00 75.62 138 ARG A CA 1
ATOM 1031 C C . ARG A 1 138 ? 18.348 7.553 5.450 1.00 75.62 138 ARG A C 1
ATOM 1033 O O . ARG A 1 138 ? 18.951 7.031 6.388 1.00 75.62 138 ARG A O 1
ATOM 1040 N N . ARG A 1 139 ? 17.265 8.308 5.631 1.00 82.69 139 ARG A N 1
ATOM 1041 C CA . ARG A 1 139 ? 16.664 8.556 6.946 1.00 82.69 139 ARG A CA 1
ATOM 1042 C C . ARG A 1 139 ? 15.171 8.292 6.883 1.00 82.69 139 ARG A C 1
ATOM 1044 O O . ARG A 1 139 ? 14.467 8.986 6.159 1.00 82.69 139 ARG A O 1
ATOM 1051 N N . VAL A 1 140 ? 14.714 7.327 7.671 1.00 87.31 140 VAL A N 1
ATOM 1052 C CA . VAL A 1 140 ? 13.290 7.060 7.887 1.00 87.31 140 VAL A CA 1
ATOM 1053 C C . VAL A 1 140 ? 12.974 7.409 9.331 1.00 87.31 140 VAL A C 1
ATOM 1055 O O . VAL A 1 140 ? 13.537 6.824 10.257 1.00 87.31 140 VAL A O 1
ATOM 1058 N N . VAL A 1 141 ? 12.087 8.378 9.527 1.00 90.19 141 VAL A N 1
ATOM 1059 C CA . VAL A 1 141 ? 11.516 8.658 10.843 1.00 90.19 141 VAL A CA 1
ATOM 1060 C C . VAL A 1 141 ? 10.388 7.660 11.085 1.00 90.19 141 VAL A C 1
ATOM 1062 O O . VAL A 1 141 ? 9.516 7.497 10.239 1.00 90.19 141 VAL A O 1
ATOM 1065 N N . VAL A 1 142 ? 10.421 6.986 12.227 1.00 93.38 142 VAL A N 1
ATOM 1066 C CA . VAL A 1 142 ? 9.461 5.977 12.671 1.00 93.38 142 VAL A CA 1
ATOM 1067 C C . VAL A 1 142 ? 8.676 6.558 13.843 1.00 93.38 142 VAL A C 1
ATOM 1069 O O . VAL A 1 142 ? 9.279 6.978 14.833 1.00 93.38 142 VAL A O 1
ATOM 1072 N N . ASN A 1 143 ? 7.345 6.557 13.774 1.00 93.69 143 ASN A N 1
ATOM 1073 C CA . ASN A 1 143 ? 6.503 6.841 14.935 1.00 93.69 143 ASN A CA 1
ATOM 1074 C C . ASN A 1 143 ? 5.966 5.520 15.525 1.00 93.69 143 ASN A C 1
ATOM 1076 O O . ASN A 1 143 ? 4.964 4.996 15.030 1.00 93.69 143 ASN A O 1
ATOM 1080 N N . PRO A 1 144 ? 6.598 4.955 16.574 1.00 95.12 144 PRO A N 1
ATOM 1081 C CA . PRO A 1 144 ? 6.202 3.660 17.124 1.00 95.12 144 PRO A CA 1
ATOM 1082 C C . PRO A 1 144 ? 4.816 3.685 17.788 1.00 95.12 144 PRO A C 1
ATOM 1084 O O . PRO A 1 144 ? 4.166 2.645 17.836 1.00 95.12 144 PRO A O 1
ATOM 1087 N N . ALA A 1 145 ? 4.346 4.858 18.232 1.00 95.94 145 ALA A N 1
ATOM 1088 C CA . ALA A 1 145 ? 3.042 5.057 18.871 1.00 95.94 145 ALA A CA 1
ATOM 1089 C C . ALA A 1 145 ? 1.889 5.278 17.866 1.00 95.94 145 ALA A C 1
ATOM 1091 O O . ALA A 1 145 ? 0.791 5.682 18.249 1.00 95.94 145 ALA A O 1
ATOM 1092 N N . SER A 1 146 ? 2.127 5.078 16.563 1.00 95.56 146 SER A N 1
ATOM 1093 C CA . SER A 1 146 ? 1.123 5.346 15.520 1.00 95.56 146 SER A CA 1
ATOM 1094 C C . SER A 1 146 ? -0.200 4.590 15.713 1.00 95.56 146 SER A C 1
ATOM 1096 O O . SER A 1 146 ? -1.244 5.222 15.548 1.00 95.56 146 SER A O 1
ATOM 1098 N N . PRO A 1 147 ? -0.214 3.285 16.060 1.00 97.50 147 PRO A N 1
ATOM 1099 C CA . PRO A 1 147 ? -1.463 2.559 16.300 1.00 97.50 147 PRO A CA 1
ATOM 1100 C C . PRO A 1 147 ? -2.247 3.097 17.503 1.00 97.50 147 PRO A C 1
ATOM 1102 O O . PRO A 1 147 ? -3.461 3.263 17.415 1.00 97.50 147 PRO A O 1
ATOM 1105 N N . GLU A 1 148 ? -1.559 3.417 18.599 1.00 97.25 148 GLU A N 1
ATOM 1106 C CA . GLU A 1 148 ? -2.144 3.922 19.842 1.00 97.25 148 GLU A CA 1
ATOM 1107 C C . GLU A 1 148 ? -2.765 5.312 19.632 1.00 97.25 148 GLU A C 1
ATOM 1109 O O . GLU A 1 148 ? -3.948 5.515 19.905 1.00 97.25 148 GLU A O 1
ATOM 1114 N N . LEU A 1 149 ? -2.007 6.242 19.041 1.00 96.94 149 LEU A N 1
ATOM 1115 C CA . LEU A 1 149 ? -2.471 7.597 18.718 1.00 96.94 149 LEU A CA 1
ATOM 1116 C C . LEU A 1 149 ? -3.644 7.585 17.728 1.00 96.94 149 LEU A C 1
ATOM 1118 O O . LEU A 1 149 ? -4.550 8.419 17.808 1.00 96.94 149 LEU A O 1
ATOM 1122 N N . LEU A 1 150 ? -3.647 6.634 16.788 1.00 97.38 15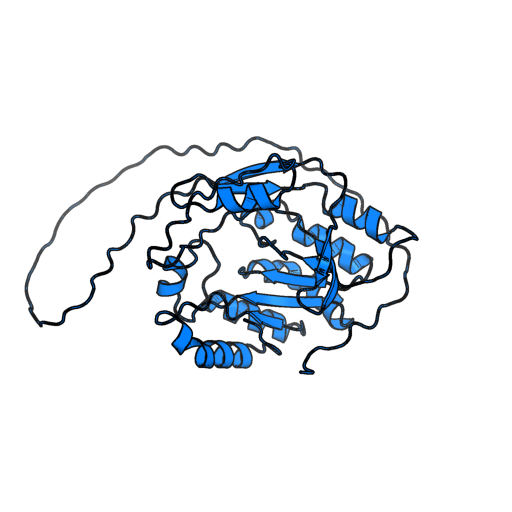0 LEU A N 1
ATOM 1123 C CA . LEU A 1 150 ? -4.762 6.431 15.871 1.00 97.38 150 LEU A CA 1
ATOM 1124 C C . LEU A 1 150 ? -6.001 5.939 16.627 1.00 97.38 150 LEU A C 1
ATOM 1126 O O . LEU A 1 150 ? -7.078 6.503 16.449 1.00 97.38 150 LEU A O 1
ATOM 1130 N N . GLN A 1 151 ? -5.857 4.942 17.504 1.00 97.38 151 GLN A N 1
ATOM 1131 C CA . GLN A 1 151 ? -6.958 4.409 18.309 1.00 97.38 151 GLN A CA 1
ATOM 1132 C C . GLN A 1 151 ? -7.579 5.490 19.208 1.00 97.38 151 GLN A C 1
ATOM 1134 O O . GLN A 1 151 ? -8.803 5.624 19.237 1.00 97.38 151 GLN A O 1
ATOM 1139 N N . GLU A 1 152 ? -6.758 6.303 19.880 1.00 96.19 152 GLU A N 1
ATOM 1140 C CA . GLU A 1 152 ? -7.208 7.459 20.668 1.00 96.19 152 GLU A CA 1
ATOM 1141 C C . GLU A 1 152 ? -7.982 8.473 19.812 1.00 96.19 152 GLU A C 1
ATOM 1143 O O . GLU A 1 152 ? -9.054 8.945 20.206 1.00 96.19 152 GLU A O 1
ATOM 1148 N N . THR A 1 153 ? -7.476 8.771 18.611 1.00 95.44 153 THR A N 1
ATOM 1149 C CA . THR A 1 153 ? -8.106 9.726 17.690 1.00 95.44 153 THR A CA 1
ATOM 1150 C C . THR A 1 153 ? -9.468 9.225 17.201 1.00 95.44 153 THR A C 1
ATOM 1152 O O . THR A 1 153 ? -10.452 9.963 17.279 1.00 95.44 153 THR A O 1
ATOM 1155 N N . LEU A 1 154 ? -9.562 7.963 16.763 1.00 95.50 154 LEU A N 1
ATOM 1156 C CA . LEU A 1 154 ? -10.807 7.360 16.265 1.00 95.50 154 LEU A CA 1
ATOM 1157 C C . LEU A 1 154 ? -11.848 7.121 17.376 1.00 95.50 154 LEU A C 1
ATOM 1159 O O . LEU A 1 154 ? -13.048 7.128 17.103 1.00 95.50 154 LEU A O 1
ATOM 1163 N N . ALA A 1 155 ? -11.416 6.944 18.630 1.00 95.25 155 ALA A N 1
ATOM 1164 C CA . ALA A 1 155 ? -12.304 6.821 19.790 1.00 95.25 155 ALA A CA 1
ATOM 1165 C C . ALA A 1 155 ? -12.917 8.165 20.245 1.00 95.25 155 ALA A C 1
ATOM 1167 O O . ALA A 1 155 ? -13.877 8.185 21.025 1.00 95.25 155 ALA A O 1
ATOM 1168 N N . SER A 1 156 ? -12.391 9.299 19.773 1.00 93.88 156 SER A N 1
ATOM 1169 C CA . SER A 1 156 ? -12.881 10.629 20.137 1.00 93.88 156 SER A CA 1
ATOM 1170 C C . SER A 1 156 ? -14.298 10.890 19.621 1.00 93.88 156 SER A C 1
ATOM 1172 O O . SER A 1 156 ? -14.590 10.741 18.437 1.00 93.88 156 SER A O 1
ATOM 1174 N N . ARG A 1 157 ? -15.180 11.440 20.470 1.00 92.62 157 ARG A N 1
ATOM 1175 C CA . ARG A 1 157 ? -16.544 11.870 20.069 1.00 92.62 157 ARG A CA 1
ATOM 1176 C C . ARG A 1 157 ? -16.549 12.975 18.998 1.00 92.62 157 ARG A C 1
ATOM 1178 O O . ARG A 1 157 ? -17.589 13.248 18.390 1.00 92.62 157 ARG A O 1
ATOM 1185 N N . ARG A 1 158 ? -15.403 13.641 18.800 1.00 91.31 158 ARG A N 1
ATOM 1186 C CA . ARG A 1 158 ? -15.186 14.646 17.750 1.00 91.31 158 ARG A CA 1
ATOM 1187 C C . ARG A 1 158 ? -14.850 14.019 16.397 1.00 91.31 158 ARG A C 1
ATOM 1189 O O . ARG A 1 158 ? -15.044 14.693 15.392 1.00 91.31 158 ARG A O 1
ATOM 1196 N N . TRP A 1 159 ? -14.398 12.762 16.359 1.00 92.75 159 TRP A N 1
ATOM 1197 C CA . TRP A 1 159 ? -14.122 12.073 15.104 1.00 92.75 159 TRP A CA 1
ATOM 1198 C C . TRP A 1 159 ? -15.388 11.992 14.245 1.00 92.75 159 TRP A C 1
ATOM 1200 O O . TRP A 1 159 ? -16.509 11.798 14.734 1.00 92.75 159 TRP A O 1
ATOM 1210 N N . ARG A 1 160 ? -15.205 12.175 12.942 1.00 88.81 160 ARG A N 1
ATOM 1211 C CA . ARG A 1 160 ? -16.211 11.961 11.907 1.00 88.81 160 ARG A CA 1
ATOM 1212 C C . ARG A 1 160 ? -15.548 11.050 10.892 1.00 88.81 160 ARG A C 1
ATOM 1214 O O . ARG A 1 160 ? -14.458 11.368 10.434 1.00 88.81 160 ARG A O 1
ATOM 1221 N N . SER A 1 161 ? -16.173 9.904 10.623 1.00 85.00 161 SER A N 1
ATOM 1222 C CA . SER A 1 161 ? -15.590 8.892 9.741 1.00 85.00 161 SER A CA 1
ATOM 1223 C C . SER A 1 161 ? -15.353 9.500 8.363 1.00 85.00 161 SER A C 1
ATOM 1225 O O . SER A 1 161 ? -16.292 9.971 7.723 1.00 85.00 161 SER A O 1
ATOM 1227 N N . ALA A 1 162 ? -14.090 9.524 7.961 1.00 89.06 162 ALA A N 1
ATOM 1228 C CA . ALA A 1 162 ? -13.599 10.090 6.715 1.00 89.06 162 ALA A CA 1
ATOM 1229 C C . ALA A 1 162 ? -12.449 9.205 6.206 1.00 89.06 162 ALA A C 1
ATOM 1231 O O . ALA A 1 162 ? -11.783 8.565 7.031 1.00 89.06 162 ALA A O 1
ATOM 1232 N N . PRO A 1 163 ? -12.197 9.137 4.886 1.00 90.06 163 PRO A N 1
ATOM 1233 C CA . PRO A 1 163 ? -11.096 8.352 4.344 1.00 90.06 163 PRO A CA 1
ATOM 1234 C C . PRO A 1 163 ? -9.742 8.752 4.937 1.00 90.06 163 PRO A C 1
ATOM 1236 O O . PRO A 1 163 ? -9.365 9.927 4.940 1.00 90.06 163 PRO A O 1
ATOM 1239 N N . ILE A 1 164 ? -9.011 7.750 5.427 1.00 93.56 164 ILE A N 1
ATOM 1240 C CA . ILE A 1 164 ? -7.618 7.890 5.847 1.00 93.56 164 ILE A CA 1
ATOM 1241 C C . ILE A 1 164 ? -6.715 7.377 4.723 1.00 93.56 164 ILE A C 1
ATOM 1243 O O . ILE A 1 164 ? -6.728 6.190 4.394 1.00 93.56 164 ILE A O 1
ATOM 1247 N N . THR A 1 165 ? -5.903 8.261 4.152 1.00 92.81 165 THR A N 1
ATOM 1248 C CA . THR A 1 165 ? -4.851 7.914 3.198 1.00 92.81 165 THR A CA 1
ATOM 1249 C C . THR A 1 165 ? -3.610 7.464 3.960 1.00 92.81 165 THR A C 1
ATOM 1251 O O . THR A 1 165 ? -2.914 8.260 4.595 1.00 92.81 165 THR A O 1
ATOM 1254 N N . LEU A 1 166 ? -3.311 6.173 3.891 1.00 92.00 166 LEU A N 1
ATOM 1255 C CA . LEU A 1 166 ? -2.081 5.588 4.401 1.00 92.00 166 LEU A CA 1
ATOM 1256 C C . LEU A 1 166 ? -0.988 5.758 3.334 1.00 92.00 166 LEU A C 1
ATOM 1258 O O . LEU A 1 166 ? -1.203 5.407 2.173 1.00 92.00 166 LEU A O 1
ATOM 1262 N N . ALA A 1 167 ? 0.171 6.294 3.737 1.00 81.06 167 ALA A N 1
ATOM 1263 C CA . ALA A 1 167 ? 1.330 6.554 2.868 1.00 81.06 167 ALA A CA 1
ATOM 1264 C C . ALA A 1 167 ? 1.149 7.631 1.773 1.00 81.06 167 ALA A C 1
ATOM 1266 O O . ALA A 1 167 ? 1.670 7.506 0.669 1.00 81.06 167 ALA A O 1
ATOM 1267 N N . GLY A 1 168 ? 0.489 8.748 2.099 1.00 68.00 168 GLY A N 1
ATOM 1268 C CA . GLY A 1 168 ? 0.318 9.879 1.169 1.00 68.00 168 GLY A CA 1
ATOM 1269 C C . GLY A 1 168 ? 1.600 10.629 0.749 1.00 68.00 168 GLY A C 1
ATOM 1270 O O . GLY A 1 168 ? 1.539 11.413 -0.192 1.00 68.00 168 GLY A O 1
ATOM 1271 N N . ALA A 1 169 ? 2.741 10.417 1.422 1.00 70.88 169 ALA A N 1
ATOM 1272 C CA . ALA A 1 169 ? 4.026 11.071 1.102 1.00 70.88 169 ALA A CA 1
ATOM 1273 C C . ALA A 1 169 ? 5.271 10.166 1.247 1.00 70.88 169 ALA A C 1
ATOM 1275 O O . ALA A 1 169 ? 6.383 10.557 0.899 1.00 70.88 169 ALA A O 1
ATOM 1276 N N . SER A 1 170 ? 5.131 8.971 1.821 1.00 77.94 170 SER A N 1
ATOM 1277 C CA . SER A 1 170 ? 6.216 8.003 2.032 1.00 77.94 170 SER A CA 1
ATOM 1278 C C . SER A 1 170 ? 5.594 6.623 2.201 1.00 77.94 170 SER A C 1
ATOM 1280 O O . SER A 1 170 ? 4.616 6.493 2.936 1.00 77.94 170 SER A O 1
ATOM 1282 N N . ASP A 1 171 ? 6.135 5.609 1.518 1.00 89.06 171 ASP A N 1
ATOM 1283 C CA . ASP A 1 171 ? 5.564 4.255 1.506 1.00 89.06 171 ASP A CA 1
ATOM 1284 C C . ASP A 1 171 ? 5.438 3.697 2.933 1.00 89.06 171 ASP A C 1
ATOM 1286 O O . ASP A 1 171 ? 6.357 3.818 3.743 1.00 89.06 171 ASP A O 1
ATOM 1290 N N . CYS A 1 172 ? 4.303 3.081 3.241 1.00 92.62 172 CYS A N 1
ATOM 1291 C CA . CYS A 1 172 ? 4.032 2.480 4.542 1.00 92.62 172 CYS A CA 1
ATOM 1292 C C . CYS A 1 172 ? 4.693 1.106 4.692 1.00 92.62 172 CYS A C 1
ATOM 1294 O O . CYS A 1 172 ? 5.035 0.695 5.797 1.00 92.62 172 CYS A O 1
ATOM 1296 N N . TYR A 1 173 ? 4.972 0.438 3.576 1.00 94.81 173 TYR A N 1
ATOM 1297 C CA . TYR A 1 173 ? 5.677 -0.833 3.530 1.00 94.81 173 TYR A CA 1
ATOM 1298 C C . TYR A 1 173 ? 7.179 -0.609 3.284 1.00 94.81 173 TYR A C 1
ATOM 1300 O O . TYR A 1 173 ? 7.768 -1.077 2.304 1.00 94.81 173 TYR A O 1
ATOM 1308 N N . GLN A 1 174 ? 7.807 0.141 4.198 1.00 91.00 174 GLN A N 1
ATOM 1309 C CA . GLN A 1 174 ? 9.269 0.253 4.303 1.00 91.00 174 GLN A CA 1
ATOM 1310 C C . GLN A 1 174 ? 9.891 -1.112 4.666 1.00 91.00 174 GLN A C 1
ATOM 1312 O O . GLN A 1 174 ? 9.219 -1.939 5.282 1.00 91.00 174 GLN A O 1
ATOM 1317 N N . PRO A 1 175 ? 11.188 -1.365 4.402 1.00 90.75 175 PRO A N 1
ATOM 1318 C CA . PRO A 1 175 ? 11.843 -2.620 4.793 1.00 90.75 175 PRO A CA 1
ATOM 1319 C C . PRO A 1 175 ? 11.670 -2.980 6.282 1.00 90.75 175 PRO A C 1
ATOM 1321 O O . PRO A 1 175 ? 11.433 -4.142 6.615 1.00 90.75 175 PRO A O 1
ATOM 1324 N N . ILE A 1 176 ? 11.700 -1.979 7.172 1.00 92.44 176 ILE A N 1
ATOM 1325 C CA . ILE A 1 176 ? 11.505 -2.145 8.622 1.00 92.44 176 ILE A CA 1
ATOM 1326 C C . ILE A 1 176 ? 10.068 -2.540 9.028 1.00 92.44 176 ILE A C 1
ATOM 1328 O O . ILE A 1 176 ? 9.871 -3.138 10.086 1.00 92.44 176 ILE A O 1
ATOM 1332 N N . GLU A 1 177 ? 9.062 -2.315 8.175 1.00 95.19 177 GLU A N 1
ATOM 1333 C CA . GLU A 1 177 ? 7.667 -2.718 8.428 1.00 95.19 177 GLU A CA 1
ATOM 1334 C C . GLU A 1 177 ? 7.507 -4.246 8.501 1.00 95.19 177 GLU A C 1
ATOM 1336 O O . GLU A 1 177 ? 6.562 -4.744 9.119 1.00 95.19 177 GLU A O 1
ATOM 1341 N N . ARG A 1 178 ? 8.457 -5.014 7.942 1.00 94.75 178 ARG A N 1
ATOM 1342 C CA . ARG A 1 178 ? 8.530 -6.476 8.125 1.00 94.75 178 ARG A CA 1
ATOM 1343 C C . ARG A 1 178 ? 8.750 -6.868 9.592 1.00 94.75 178 ARG A C 1
ATOM 1345 O O . ARG A 1 178 ? 8.285 -7.930 9.992 1.00 94.75 178 ARG A O 1
ATOM 1352 N N . GLN A 1 179 ? 9.421 -6.018 10.372 1.00 95.19 179 GLN A N 1
ATOM 1353 C CA . GLN A 1 179 ? 9.733 -6.238 11.787 1.00 95.19 179 GLN A CA 1
ATOM 1354 C C . GLN A 1 179 ? 8.730 -5.529 12.707 1.00 95.19 179 GLN A C 1
ATOM 1356 O O . GLN A 1 179 ? 8.123 -6.171 13.559 1.00 95.19 179 GLN A O 1
ATOM 1361 N N . LEU A 1 180 ? 8.523 -4.219 12.521 1.00 96.62 180 LEU A N 1
ATOM 1362 C CA . LEU A 1 180 ? 7.735 -3.400 13.455 1.00 96.62 180 LEU A CA 1
ATOM 1363 C C . LEU A 1 180 ? 6.216 -3.559 13.301 1.00 96.62 180 LEU A C 1
ATOM 1365 O O . LEU A 1 180 ? 5.480 -3.331 14.261 1.00 96.62 180 LEU A O 1
ATOM 1369 N N . ARG A 1 181 ? 5.742 -3.946 12.108 1.00 97.69 181 ARG A N 1
ATOM 1370 C CA . ARG A 1 181 ? 4.319 -4.181 11.796 1.00 97.69 181 ARG A CA 1
ATOM 1371 C C . ARG A 1 181 ? 3.392 -2.997 12.145 1.00 97.69 181 ARG A C 1
ATOM 1373 O O . ARG A 1 181 ? 2.216 -3.209 12.442 1.00 97.69 181 ARG A O 1
ATOM 1380 N N . LEU A 1 182 ? 3.893 -1.757 12.133 1.00 97.31 182 LEU A N 1
ATOM 1381 C CA . LEU A 1 182 ? 3.129 -0.561 12.511 1.00 97.31 182 LEU A CA 1
ATOM 1382 C C . LEU A 1 182 ? 1.967 -0.317 11.551 1.00 97.31 182 LEU A C 1
ATOM 1384 O O . LEU A 1 182 ? 0.860 -0.033 12.000 1.00 97.31 182 LEU A O 1
ATOM 1388 N N . THR A 1 183 ? 2.188 -0.483 10.246 1.00 97.75 183 THR A N 1
ATOM 1389 C CA . THR A 1 183 ? 1.124 -0.357 9.240 1.00 97.75 183 THR A CA 1
ATOM 1390 C C . THR A 1 183 ? 0.043 -1.403 9.461 1.00 97.75 183 THR A C 1
ATOM 1392 O O . THR A 1 183 ? -1.135 -1.050 9.465 1.00 97.75 183 THR A O 1
ATOM 1395 N N . ARG A 1 184 ? 0.414 -2.655 9.759 1.00 98.19 184 ARG A N 1
ATOM 1396 C CA . ARG A 1 184 ? -0.577 -3.680 10.112 1.00 98.19 184 ARG A CA 1
ATOM 1397 C C . ARG A 1 184 ? -1.364 -3.321 11.373 1.00 98.19 184 ARG A C 1
ATOM 1399 O O . ARG A 1 184 ? -2.588 -3.378 11.345 1.00 98.19 184 ARG A O 1
ATOM 1406 N N . ARG A 1 185 ? -0.693 -2.921 12.457 1.00 98.56 185 ARG A N 1
ATOM 1407 C CA . ARG A 1 185 ? -1.357 -2.533 13.717 1.00 98.56 185 ARG A CA 1
ATOM 1408 C C . ARG A 1 185 ? -2.303 -1.341 13.514 1.00 98.56 185 ARG A C 1
ATOM 1410 O O . ARG A 1 185 ? -3.398 -1.314 14.067 1.00 98.56 185 ARG A O 1
ATOM 1417 N N . CYS A 1 186 ? -1.935 -0.387 12.658 1.00 98.25 186 CYS A N 1
ATOM 1418 C CA . CYS A 1 186 ? -2.841 0.673 12.220 1.00 98.25 186 CYS A CA 1
ATOM 1419 C C . CYS A 1 186 ? -4.050 0.130 11.433 1.00 98.25 186 CYS A C 1
ATOM 1421 O O . CYS A 1 186 ? -5.169 0.578 11.671 1.00 98.25 186 CYS A O 1
ATOM 1423 N N . LEU A 1 187 ? -3.866 -0.842 10.531 1.00 98.44 187 LEU A N 1
ATOM 1424 C CA . LEU A 1 187 ? -4.972 -1.490 9.809 1.00 98.44 187 LEU A CA 1
ATOM 1425 C C . LEU A 1 187 ? -5.896 -2.295 10.735 1.00 98.44 187 LEU A C 1
ATOM 1427 O O . LEU A 1 187 ? -7.102 -2.303 10.510 1.00 98.44 187 LEU A O 1
ATOM 1431 N N . GLU A 1 188 ? -5.371 -2.909 11.797 1.00 98.62 188 GLU A N 1
ATOM 1432 C CA . GLU A 1 188 ? -6.161 -3.582 12.841 1.00 98.62 188 GLU A CA 1
ATOM 1433 C C . GLU A 1 188 ? -7.071 -2.573 13.572 1.00 98.62 188 GLU A C 1
ATOM 1435 O O . GLU A 1 188 ? -8.274 -2.808 13.713 1.00 98.62 188 GLU A O 1
ATOM 1440 N N . VAL A 1 189 ? -6.537 -1.398 13.929 1.00 98.38 189 VAL A N 1
ATOM 1441 C CA . VAL A 1 189 ? -7.305 -0.281 14.515 1.00 98.38 189 VAL A CA 1
ATOM 1442 C C . VAL A 1 189 ? -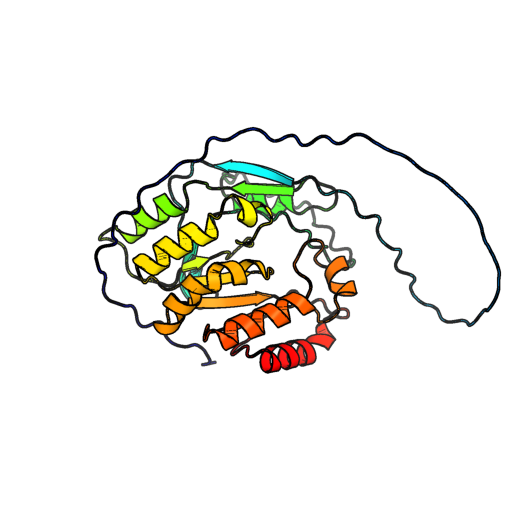8.360 0.267 13.540 1.00 98.38 189 VAL A C 1
ATOM 1444 O O . VAL A 1 189 ? -9.516 0.455 13.927 1.00 98.38 189 VAL A O 1
ATOM 1447 N N . LEU A 1 190 ? -8.011 0.474 12.265 1.00 97.56 190 LEU A N 1
ATOM 1448 C CA . LEU A 1 190 ? -8.943 0.945 11.226 1.00 97.56 190 LEU A CA 1
ATOM 1449 C C . LEU A 1 190 ? -10.068 -0.068 10.962 1.00 97.56 190 LEU A C 1
ATOM 1451 O O . LEU A 1 190 ? -11.230 0.324 10.839 1.00 97.56 190 LEU A O 1
ATOM 1455 N N . ALA A 1 191 ? -9.751 -1.366 10.938 1.00 97.25 191 ALA A N 1
ATOM 1456 C CA . ALA A 1 191 ? -10.718 -2.451 10.795 1.00 97.25 191 ALA A CA 1
ATOM 1457 C C . ALA A 1 191 ? -11.682 -2.532 11.989 1.00 97.25 191 ALA A C 1
ATOM 1459 O O . ALA A 1 191 ? -12.892 -2.667 11.784 1.00 97.25 191 ALA A O 1
ATOM 1460 N N . ALA A 1 192 ? -11.178 -2.384 13.219 1.00 96.75 192 ALA A N 1
ATOM 1461 C CA . ALA A 1 192 ? -12.002 -2.344 14.427 1.00 96.75 192 ALA A CA 1
ATOM 1462 C C . ALA A 1 192 ? -12.934 -1.117 14.455 1.00 96.75 192 ALA A C 1
ATOM 1464 O O . ALA A 1 192 ? -14.120 -1.247 14.762 1.00 96.75 192 ALA A O 1
ATOM 1465 N N . ALA A 1 193 ? -12.426 0.056 14.064 1.00 95.44 193 ALA A N 1
ATOM 1466 C CA . ALA A 1 193 ? -13.197 1.295 13.941 1.00 95.44 193 ALA A CA 1
ATOM 1467 C C . ALA A 1 193 ? -14.137 1.333 12.720 1.00 95.44 193 ALA A C 1
ATOM 1469 O O . ALA A 1 193 ? -15.016 2.192 12.650 1.00 95.44 193 ALA A O 1
ATOM 1470 N N . ARG A 1 194 ? -13.953 0.419 11.753 1.00 93.62 194 ARG A N 1
ATOM 1471 C CA . ARG A 1 194 ? -14.589 0.428 10.420 1.00 93.62 194 ARG A CA 1
ATOM 1472 C C . ARG A 1 194 ? -14.365 1.740 9.657 1.00 93.62 194 ARG A C 1
ATOM 1474 O O . ARG A 1 194 ? -15.226 2.163 8.886 1.00 93.62 194 ARG A O 1
ATOM 1481 N N . ASN A 1 195 ? -13.229 2.395 9.886 1.00 95.12 195 ASN A N 1
ATOM 1482 C CA . ASN A 1 195 ? -12.916 3.653 9.222 1.00 95.12 195 ASN A CA 1
ATOM 1483 C C . ASN A 1 195 ? -12.378 3.374 7.807 1.00 95.12 195 ASN A C 1
ATOM 1485 O O . ASN A 1 195 ? -11.490 2.527 7.676 1.00 95.12 195 ASN A O 1
ATOM 1489 N N . PRO A 1 196 ? -12.858 4.065 6.755 1.00 94.50 196 PRO A N 1
ATOM 1490 C CA . PRO A 1 196 ? -12.337 3.879 5.408 1.00 94.50 196 PRO A CA 1
ATOM 1491 C C . PRO A 1 196 ? -10.837 4.182 5.307 1.00 94.50 196 PRO A C 1
ATOM 1493 O O . PRO A 1 196 ? -10.353 5.151 5.898 1.00 94.50 196 PRO A O 1
ATOM 1496 N N . VAL A 1 197 ? -10.115 3.365 4.538 1.00 95.31 197 VAL A N 1
ATOM 1497 C CA . VAL A 1 197 ? -8.679 3.521 4.274 1.00 95.31 197 VAL A CA 1
ATOM 1498 C C . VAL A 1 197 ? -8.370 3.433 2.779 1.00 95.31 197 VAL A C 1
ATOM 1500 O O . VAL A 1 197 ? -8.919 2.595 2.063 1.00 95.31 197 VAL A O 1
ATOM 1503 N N . VAL A 1 198 ? -7.452 4.277 2.316 1.00 94.81 198 VAL A N 1
ATOM 1504 C CA . VAL A 1 198 ? -6.823 4.179 0.993 1.00 94.81 198 VAL A CA 1
ATOM 1505 C C . VAL A 1 198 ? -5.325 4.004 1.212 1.00 94.81 198 VAL A C 1
ATOM 1507 O O . VAL A 1 198 ? -4.716 4.808 1.909 1.00 94.81 198 VAL A O 1
ATOM 1510 N N . ILE A 1 199 ? -4.725 2.947 0.669 1.00 96.12 199 ILE A N 1
ATOM 1511 C CA . ILE A 1 199 ? -3.283 2.684 0.794 1.00 96.12 199 ILE A CA 1
ATOM 1512 C C . ILE A 1 199 ? -2.592 3.035 -0.515 1.00 96.12 199 ILE A C 1
ATOM 1514 O O . ILE A 1 199 ? -2.992 2.511 -1.549 1.00 96.12 199 ILE A O 1
ATOM 1518 N N . HIS A 1 200 ? -1.511 3.810 -0.456 1.00 93.69 200 HIS A N 1
ATOM 1519 C CA . HIS A 1 200 ? -0.561 3.954 -1.562 1.00 93.69 200 HIS A CA 1
ATOM 1520 C C . HIS A 1 200 ? 0.718 3.174 -1.254 1.00 93.69 200 HIS A C 1
ATOM 1522 O O . HIS A 1 200 ? 1.279 3.294 -0.164 1.00 93.69 200 HIS A O 1
ATOM 1528 N N . THR A 1 201 ? 1.190 2.344 -2.184 1.00 94.50 201 THR A N 1
ATOM 1529 C CA . THR A 1 201 ? 2.447 1.610 -1.990 1.00 94.50 201 THR A CA 1
ATOM 1530 C C . THR A 1 201 ? 3.116 1.219 -3.303 1.00 94.50 201 THR A C 1
ATOM 1532 O O . THR A 1 201 ? 2.501 1.143 -4.362 1.00 94.50 201 THR A O 1
ATOM 1535 N N . THR A 1 202 ? 4.405 0.924 -3.206 1.00 92.50 202 THR A N 1
ATOM 1536 C CA . THR A 1 202 ? 5.216 0.306 -4.262 1.00 92.50 202 THR A CA 1
ATOM 1537 C C . THR A 1 202 ? 5.595 -1.136 -3.916 1.00 92.50 202 THR A C 1
ATOM 1539 O O . THR A 1 202 ? 6.431 -1.726 -4.595 1.00 92.50 202 THR A O 1
ATOM 1542 N N . SER A 1 203 ? 5.051 -1.695 -2.823 1.00 94.56 203 SER A N 1
ATOM 1543 C CA . SER A 1 203 ? 5.467 -2.988 -2.277 1.00 94.56 203 SER A CA 1
ATOM 1544 C C . SER A 1 203 ? 4.371 -4.048 -2.276 1.00 94.56 203 SER A C 1
ATOM 1546 O O . SER A 1 203 ? 3.249 -3.820 -1.833 1.00 94.56 203 SER A O 1
ATOM 1548 N N . ASP A 1 204 ? 4.763 -5.262 -2.654 1.00 96.38 204 ASP A N 1
ATOM 1549 C CA . ASP A 1 204 ? 4.014 -6.507 -2.468 1.00 96.38 204 ASP A CA 1
ATOM 1550 C C . ASP A 1 204 ? 3.810 -6.895 -0.992 1.00 96.38 204 ASP A C 1
ATOM 1552 O O . ASP A 1 204 ? 2.957 -7.731 -0.697 1.00 96.38 204 ASP A O 1
ATOM 1556 N N . LEU A 1 205 ? 4.524 -6.279 -0.040 1.00 97.12 205 LEU A N 1
ATOM 1557 C CA . LEU A 1 205 ? 4.346 -6.547 1.393 1.00 97.12 205 LEU A CA 1
ATOM 1558 C C . LEU A 1 205 ? 2.917 -6.241 1.887 1.00 97.12 205 LEU A C 1
ATOM 1560 O O . LEU A 1 205 ? 2.486 -6.842 2.870 1.00 97.12 205 LEU A O 1
ATOM 1564 N N . VAL A 1 206 ? 2.148 -5.418 1.161 1.00 98.00 206 VAL A N 1
ATOM 1565 C CA . VAL A 1 206 ? 0.698 -5.229 1.369 1.00 98.00 206 VAL A CA 1
ATOM 1566 C C . VAL A 1 206 ? -0.088 -6.548 1.377 1.00 98.00 206 VAL A C 1
ATOM 1568 O O . VAL A 1 206 ? -1.088 -6.672 2.082 1.00 98.00 206 VAL A O 1
ATOM 1571 N N . LEU A 1 207 ? 0.398 -7.577 0.673 1.00 98.50 207 LEU A N 1
ATOM 1572 C CA . LEU A 1 207 ? -0.220 -8.903 0.633 1.00 98.50 207 LEU A CA 1
ATOM 1573 C C . LEU A 1 207 ? -0.194 -9.636 1.983 1.00 98.50 207 LEU A C 1
ATOM 1575 O O . LEU A 1 207 ? -0.976 -10.563 2.187 1.00 98.50 207 LEU A O 1
ATOM 1579 N N . ARG A 1 208 ? 0.677 -9.228 2.917 1.00 98.25 208 ARG A N 1
ATOM 1580 C CA . ARG A 1 208 ? 0.689 -9.734 4.300 1.00 98.25 208 ARG A CA 1
ATOM 1581 C C . ARG A 1 208 ? -0.618 -9.421 5.030 1.00 98.25 208 ARG A C 1
ATOM 1583 O O . ARG A 1 208 ? -1.027 -10.192 5.889 1.00 98.25 208 ARG A O 1
ATOM 1590 N N . ASP A 1 209 ? -1.254 -8.303 4.685 1.00 98.44 209 ASP A N 1
ATOM 1591 C CA . ASP A 1 209 ? -2.403 -7.750 5.406 1.00 98.44 209 ASP A CA 1
ATOM 1592 C C . ASP A 1 209 ? -3.723 -7.934 4.625 1.00 98.44 209 ASP A C 1
ATOM 1594 O O . ASP A 1 209 ? -4.732 -7.281 4.904 1.00 98.44 209 ASP A O 1
ATOM 1598 N N . LEU A 1 210 ? -3.733 -8.877 3.666 1.00 98.19 210 LEU A N 1
ATOM 1599 C CA . LEU A 1 210 ? -4.908 -9.313 2.893 1.00 98.19 210 LEU A CA 1
ATOM 1600 C C . LEU A 1 210 ? -6.116 -9.656 3.774 1.00 98.19 210 LEU A C 1
ATOM 1602 O O . LEU A 1 210 ? -7.250 -9.394 3.382 1.00 98.19 210 LEU A O 1
ATOM 1606 N N . ASP A 1 211 ? -5.888 -10.237 4.951 1.00 97.50 211 ASP A N 1
ATOM 1607 C CA . ASP A 1 211 ? -6.933 -10.643 5.891 1.00 97.50 211 ASP A CA 1
ATOM 1608 C C . ASP A 1 211 ? -7.740 -9.443 6.416 1.00 97.50 211 ASP A C 1
ATOM 1610 O O . ASP A 1 211 ? -8.977 -9.459 6.415 1.00 97.50 211 ASP A O 1
ATOM 1614 N N . LEU A 1 212 ? -7.039 -8.366 6.776 1.00 98.31 212 LEU A N 1
ATOM 1615 C CA . LEU A 1 212 ? -7.625 -7.104 7.231 1.00 98.31 212 LEU A CA 1
ATOM 1616 C C . LEU A 1 212 ? -8.255 -6.339 6.061 1.00 98.31 212 LEU A C 1
ATOM 1618 O O . LEU A 1 212 ? -9.396 -5.874 6.151 1.00 98.31 212 LEU A O 1
ATOM 1622 N N . LEU A 1 213 ? -7.533 -6.250 4.940 1.00 98.25 213 LEU A N 1
ATOM 1623 C CA . LEU A 1 213 ? -7.954 -5.493 3.763 1.00 98.25 213 LEU A CA 1
ATOM 1624 C C . LEU A 1 213 ? -9.186 -6.101 3.091 1.00 98.25 213 LEU A C 1
ATOM 1626 O O . LEU A 1 213 ? -10.104 -5.359 2.756 1.00 98.25 213 LEU A O 1
ATOM 1630 N N . ALA A 1 214 ? -9.283 -7.428 2.973 1.00 97.75 214 ALA A N 1
ATOM 1631 C CA . ALA A 1 214 ? -10.491 -8.091 2.479 1.00 97.75 214 ALA A CA 1
ATOM 1632 C C . ALA A 1 214 ? -11.683 -7.888 3.437 1.00 97.75 214 ALA A C 1
ATOM 1634 O O . ALA A 1 214 ? -12.825 -7.726 2.998 1.00 97.75 214 ALA A O 1
ATOM 1635 N N . GLY A 1 215 ? -11.434 -7.848 4.753 1.00 97.19 215 GLY A N 1
ATOM 1636 C CA . GLY A 1 215 ? -12.443 -7.528 5.767 1.00 97.19 215 GLY A CA 1
ATOM 1637 C C . GLY A 1 215 ? -13.035 -6.122 5.615 1.00 97.19 215 GLY A C 1
ATOM 1638 O O . GLY A 1 215 ? -14.257 -5.961 5.681 1.00 97.19 215 GLY A O 1
ATOM 1639 N N . LEU A 1 216 ? -12.182 -5.127 5.362 1.00 96.75 216 LEU A N 1
ATOM 1640 C CA . LEU A 1 216 ? -12.569 -3.743 5.073 1.00 96.75 216 LEU A CA 1
ATOM 1641 C C . LEU A 1 216 ? -13.204 -3.592 3.677 1.00 96.75 216 LEU A C 1
ATOM 1643 O O . LEU A 1 216 ? -14.225 -2.919 3.531 1.00 96.75 216 LEU A O 1
ATOM 1647 N N . ALA A 1 217 ? -12.664 -4.256 2.653 1.00 96.75 217 ALA A N 1
ATOM 1648 C CA . ALA A 1 217 ? -13.160 -4.202 1.277 1.00 96.75 217 ALA A CA 1
ATOM 1649 C C . ALA A 1 217 ? -14.593 -4.740 1.144 1.00 96.75 217 ALA A C 1
ATOM 1651 O O . ALA A 1 217 ? -15.418 -4.114 0.478 1.00 96.75 217 ALA A O 1
ATOM 1652 N N . ARG A 1 218 ? -14.946 -5.817 1.868 1.00 96.44 218 ARG A N 1
ATOM 1653 C CA . ARG A 1 218 ? -16.337 -6.316 1.963 1.00 96.44 218 ARG A CA 1
ATOM 1654 C C . ARG A 1 218 ? -17.335 -5.278 2.495 1.00 96.44 218 ARG A C 1
ATOM 1656 O O . ARG A 1 218 ? -18.536 -5.443 2.309 1.00 96.44 218 ARG A O 1
ATOM 1663 N N . ARG A 1 219 ? -16.860 -4.216 3.155 1.00 93.75 219 ARG A N 1
ATOM 1664 C CA . ARG A 1 219 ? -17.664 -3.093 3.667 1.00 93.75 219 ARG A CA 1
ATOM 1665 C C . ARG A 1 219 ? -17.535 -1.821 2.821 1.00 93.75 219 ARG A C 1
ATOM 1667 O O . ARG A 1 219 ? -18.034 -0.783 3.236 1.00 93.75 219 ARG A O 1
ATOM 1674 N N . ARG A 1 220 ? -16.870 -1.898 1.659 1.00 92.81 220 ARG A N 1
ATOM 1675 C CA . ARG A 1 220 ? -16.448 -0.742 0.845 1.00 92.81 220 ARG A CA 1
ATOM 1676 C C . ARG A 1 220 ? -15.624 0.263 1.662 1.00 92.81 220 ARG A C 1
ATOM 1678 O O . ARG A 1 220 ? -15.822 1.462 1.554 1.00 92.81 220 ARG A O 1
ATOM 1685 N N . SER A 1 221 ? -14.728 -0.226 2.522 1.00 94.56 221 SER A N 1
ATOM 1686 C CA . SER A 1 221 ? -13.916 0.598 3.437 1.00 94.56 221 SER A CA 1
ATOM 1687 C C . SER A 1 221 ? -12.404 0.434 3.229 1.00 94.56 221 SER A C 1
ATOM 1689 O O . SER A 1 221 ? -11.629 0.886 4.064 1.00 94.56 221 SER A O 1
ATOM 1691 N N . ALA A 1 222 ? -11.969 -0.205 2.139 1.00 96.44 222 ALA A N 1
ATOM 1692 C CA . ALA A 1 222 ? -10.563 -0.264 1.738 1.00 96.44 222 ALA A CA 1
ATOM 1693 C C . ALA A 1 222 ? -10.409 -0.137 0.218 1.00 96.44 222 ALA A C 1
ATOM 1695 O O . ALA A 1 222 ? -11.177 -0.741 -0.533 1.00 96.44 222 ALA A O 1
ATOM 1696 N N . GLN A 1 223 ? -9.375 0.588 -0.207 1.00 95.94 223 GLN A N 1
ATOM 1697 C CA . GLN A 1 223 ? -8.834 0.582 -1.567 1.00 95.94 223 GLN A CA 1
ATOM 1698 C C . GLN A 1 223 ? -7.300 0.548 -1.493 1.00 95.94 223 GLN A C 1
ATOM 1700 O O . GLN A 1 223 ? -6.709 1.162 -0.603 1.00 95.94 223 GLN A O 1
ATOM 1705 N N . VAL A 1 224 ? -6.648 -0.149 -2.424 1.00 97.62 224 VAL A N 1
ATOM 1706 C CA . VAL A 1 224 ? -5.180 -0.179 -2.537 1.00 97.62 224 VAL A CA 1
ATOM 1707 C C . VAL A 1 224 ? -4.759 0.389 -3.889 1.00 97.62 224 VAL A C 1
ATOM 1709 O O . VAL A 1 224 ? -5.333 0.052 -4.919 1.00 97.62 224 VAL A O 1
ATOM 1712 N N . HIS A 1 225 ? -3.761 1.261 -3.880 1.00 96.25 225 HIS A N 1
ATOM 1713 C CA . HIS A 1 225 ? -3.146 1.886 -5.044 1.00 96.25 225 HIS A CA 1
ATOM 1714 C C . HIS A 1 225 ? -1.695 1.408 -5.124 1.00 96.25 225 HIS A C 1
ATOM 1716 O O . HIS A 1 225 ? -0.918 1.660 -4.200 1.00 96.25 225 HIS A O 1
ATOM 1722 N N . LEU A 1 226 ? -1.336 0.711 -6.205 1.00 96.06 226 LEU A N 1
ATOM 1723 C CA . LEU A 1 226 ? 0.047 0.304 -6.471 1.00 96.06 226 LEU A CA 1
ATOM 1724 C C . LEU A 1 226 ? 0.649 1.141 -7.596 1.00 96.06 226 LEU A C 1
ATOM 1726 O O . LEU A 1 226 ? 0.067 1.224 -8.677 1.00 96.06 226 LEU A O 1
ATOM 1730 N N . SER A 1 227 ? 1.827 1.723 -7.368 1.00 93.88 227 SER A N 1
ATOM 1731 C CA . SER A 1 227 ? 2.540 2.428 -8.438 1.00 93.88 227 SER A CA 1
ATOM 1732 C C . SER A 1 227 ? 3.231 1.447 -9.387 1.00 93.88 227 SER A C 1
ATOM 1734 O O . SER A 1 227 ? 3.984 0.580 -8.936 1.00 93.88 227 SER A O 1
ATOM 1736 N N . LEU A 1 228 ? 3.017 1.602 -10.693 1.00 94.25 228 LEU A N 1
ATOM 1737 C CA . LEU A 1 228 ? 3.697 0.861 -11.758 1.00 94.25 228 LEU A CA 1
ATOM 1738 C C . LEU A 1 228 ? 4.339 1.852 -12.728 1.00 94.25 228 LEU A C 1
ATOM 1740 O O . LEU A 1 228 ? 3.659 2.487 -13.529 1.00 94.25 228 LEU A O 1
ATOM 1744 N N . THR A 1 229 ? 5.655 1.967 -12.623 1.00 92.19 229 THR A N 1
ATOM 1745 C CA . THR A 1 229 ? 6.477 2.953 -13.337 1.00 92.19 229 THR A CA 1
ATOM 1746 C C . THR A 1 229 ? 6.874 2.467 -14.732 1.00 92.19 229 THR A C 1
ATOM 1748 O O . THR A 1 229 ? 7.015 3.257 -15.654 1.00 92.19 229 THR A O 1
ATOM 1751 N N . THR A 1 230 ? 7.048 1.161 -14.894 1.00 94.62 230 THR A N 1
ATOM 1752 C CA . THR A 1 230 ? 7.439 0.458 -16.125 1.00 94.62 230 THR A CA 1
ATOM 1753 C C . THR A 1 230 ? 6.984 -0.999 -15.985 1.00 94.62 230 THR A C 1
ATOM 1755 O O . THR A 1 230 ? 6.641 -1.422 -14.875 1.00 94.62 230 THR A O 1
ATOM 1758 N N . LEU A 1 231 ? 6.943 -1.761 -17.077 1.00 95.44 231 LEU A N 1
ATOM 1759 C CA . LEU A 1 231 ? 6.801 -3.222 -17.060 1.00 95.44 231 LEU A CA 1
ATOM 1760 C C . LEU A 1 231 ? 8.147 -3.964 -17.127 1.00 95.44 231 LEU A C 1
ATOM 1762 O O . LEU A 1 231 ? 8.166 -5.186 -16.986 1.00 95.44 231 LEU A O 1
ATOM 1766 N N . ASP A 1 232 ? 9.249 -3.245 -17.340 1.00 94.19 232 ASP A N 1
ATOM 1767 C CA . ASP A 1 232 ? 10.604 -3.785 -17.415 1.00 94.19 232 ASP A CA 1
ATOM 1768 C C . ASP A 1 232 ? 11.269 -3.768 -16.023 1.00 94.19 232 ASP A C 1
ATOM 1770 O O . ASP A 1 232 ? 11.560 -2.710 -15.459 1.00 94.19 232 ASP A O 1
ATOM 1774 N N . ASP A 1 233 ? 11.510 -4.957 -15.460 1.00 92.69 233 ASP A N 1
ATOM 1775 C CA . ASP A 1 233 ? 12.168 -5.132 -14.159 1.00 92.69 233 ASP A CA 1
ATOM 1776 C C . ASP A 1 233 ? 13.639 -4.621 -14.169 1.00 92.69 233 ASP A C 1
ATOM 1778 O O . ASP A 1 233 ? 14.125 -4.136 -13.146 1.00 92.69 233 ASP A O 1
ATOM 1782 N N . GLU A 1 234 ? 14.356 -4.642 -15.306 1.00 90.94 234 GLU A N 1
ATOM 1783 C CA . GLU A 1 234 ? 15.719 -4.082 -15.409 1.00 90.94 234 GLU A CA 1
ATOM 1784 C C . GLU A 1 234 ? 15.705 -2.546 -15.431 1.00 90.94 234 GLU A C 1
ATOM 1786 O O . GLU A 1 234 ? 16.562 -1.890 -14.822 1.00 90.94 234 GLU A O 1
ATOM 1791 N N . LEU A 1 235 ? 14.722 -1.946 -16.110 1.00 90.38 235 LEU A N 1
ATOM 1792 C CA . LEU A 1 235 ? 14.510 -0.499 -16.073 1.00 90.38 235 LEU A CA 1
ATOM 1793 C C . LEU A 1 235 ? 14.046 -0.046 -14.680 1.00 90.38 235 LEU A C 1
ATOM 1795 O O . LEU A 1 235 ? 14.517 0.982 -14.185 1.00 90.38 235 LEU A O 1
ATOM 1799 N N . ALA A 1 236 ? 13.188 -0.827 -14.019 1.00 90.44 236 ALA A N 1
ATOM 1800 C CA . ALA A 1 236 ? 12.718 -0.548 -12.667 1.00 90.44 236 ALA A CA 1
ATOM 1801 C C . ALA A 1 236 ? 13.846 -0.579 -11.630 1.00 90.44 236 ALA A C 1
ATOM 1803 O O . ALA A 1 236 ? 13.944 0.358 -10.844 1.00 90.44 236 ALA A O 1
ATOM 1804 N N . GLU A 1 237 ? 14.746 -1.569 -11.655 1.00 87.81 237 GLU A N 1
ATOM 1805 C CA . GLU A 1 237 ? 15.896 -1.611 -10.734 1.00 87.81 237 GLU A CA 1
ATOM 1806 C C . GLU A 1 237 ? 16.827 -0.395 -10.909 1.00 87.81 237 GLU A C 1
ATOM 1808 O O . GLU A 1 237 ? 17.462 0.066 -9.958 1.00 87.81 237 GLU A O 1
ATOM 1813 N N . ARG A 1 238 ? 16.886 0.180 -12.117 1.00 86.88 238 ARG A N 1
ATOM 1814 C CA . ARG A 1 238 ? 17.657 1.400 -12.401 1.00 86.88 238 ARG A CA 1
ATOM 1815 C C . ARG A 1 238 ? 16.949 2.683 -11.960 1.00 86.88 238 ARG A C 1
ATOM 1817 O O . ARG A 1 238 ? 17.627 3.604 -11.502 1.00 86.88 238 ARG A O 1
ATOM 1824 N N . LEU A 1 239 ? 15.626 2.764 -12.116 1.00 84.88 239 LEU A N 1
ATOM 1825 C CA . LEU A 1 239 ? 14.814 3.937 -11.762 1.00 84.88 239 LEU A CA 1
ATOM 1826 C C . LEU A 1 239 ? 14.476 4.004 -10.268 1.00 84.88 239 LEU A C 1
ATOM 1828 O O . LEU A 1 239 ? 14.575 5.066 -9.655 1.00 84.88 239 LEU A O 1
ATOM 1832 N N . GLU A 1 240 ? 14.097 2.870 -9.688 1.00 83.44 240 GLU A N 1
ATOM 1833 C CA . GLU A 1 240 ? 13.542 2.721 -8.342 1.00 83.44 240 GLU A CA 1
ATOM 1834 C C . GLU A 1 240 ? 14.266 1.622 -7.514 1.00 83.44 240 GLU A C 1
ATOM 1836 O O . GLU A 1 240 ? 13.598 0.728 -6.980 1.00 83.44 240 GLU A O 1
ATOM 1841 N N . PRO A 1 241 ? 15.610 1.639 -7.359 1.00 82.56 241 PRO A N 1
ATOM 1842 C CA . PRO A 1 241 ? 16.321 0.559 -6.671 1.00 82.56 241 PRO A CA 1
ATOM 1843 C C . PRO A 1 241 ? 15.780 0.263 -5.260 1.00 82.56 241 PRO A C 1
ATOM 1845 O O . PRO A 1 241 ? 15.492 1.160 -4.458 1.00 82.56 241 PRO A O 1
ATOM 1848 N N . GLY A 1 242 ? 15.639 -1.024 -4.936 1.00 81.06 242 GLY A N 1
ATOM 1849 C CA . GLY A 1 242 ? 15.104 -1.480 -3.646 1.00 81.06 242 GLY A CA 1
ATOM 1850 C C . GLY A 1 242 ? 13.583 -1.335 -3.472 1.00 81.06 242 GLY A C 1
ATOM 1851 O O . GLY A 1 242 ? 13.064 -1.593 -2.379 1.00 81.06 242 GLY A O 1
ATOM 1852 N N . HIS A 1 243 ? 12.850 -0.946 -4.518 1.00 88.00 243 HIS A N 1
ATOM 1853 C CA . HIS A 1 243 ? 11.401 -1.134 -4.590 1.00 88.00 243 HIS A CA 1
ATOM 1854 C C . HIS A 1 243 ? 11.070 -2.582 -5.008 1.00 88.00 243 HIS A C 1
ATOM 1856 O O . HIS A 1 243 ? 11.936 -3.335 -5.447 1.00 88.00 243 HIS A O 1
ATOM 1862 N N . THR A 1 244 ? 9.816 -3.014 -4.846 1.00 91.56 244 THR A N 1
ATOM 1863 C CA . THR A 1 244 ? 9.386 -4.319 -5.380 1.00 91.56 244 THR A CA 1
ATOM 1864 C C . THR A 1 244 ? 9.379 -4.244 -6.913 1.00 91.56 244 THR A C 1
ATOM 1866 O O . THR A 1 244 ? 8.974 -3.218 -7.460 1.00 91.56 244 THR A O 1
ATOM 1869 N N . GLN A 1 245 ? 9.789 -5.303 -7.615 1.00 94.38 245 GLN A N 1
ATOM 1870 C CA . GLN A 1 245 ? 9.828 -5.300 -9.084 1.00 94.38 245 GLN A CA 1
ATOM 1871 C C . GLN A 1 245 ? 8.421 -5.221 -9.719 1.00 94.38 245 GLN A C 1
ATOM 1873 O O . GLN A 1 245 ? 7.475 -5.766 -9.134 1.00 94.38 245 GLN A O 1
ATOM 1878 N N . PRO A 1 246 ? 8.247 -4.564 -10.885 1.00 95.06 246 PRO A N 1
ATOM 1879 C CA . PRO A 1 246 ? 6.983 -4.488 -11.623 1.00 95.06 246 PRO A CA 1
ATOM 1880 C C . PRO A 1 246 ? 6.233 -5.814 -11.751 1.00 95.06 246 PRO A C 1
ATOM 1882 O O . PRO A 1 246 ? 5.035 -5.869 -11.453 1.00 95.06 246 PRO A O 1
ATOM 1885 N N . SER A 1 247 ? 6.932 -6.894 -12.104 1.00 95.62 247 SER A N 1
ATOM 1886 C CA . SER A 1 247 ? 6.368 -8.247 -12.196 1.00 95.62 247 SER A CA 1
ATOM 1887 C C . SER A 1 247 ? 5.680 -8.695 -10.893 1.00 95.62 247 SER A C 1
ATOM 1889 O O . SER A 1 247 ? 4.540 -9.175 -10.899 1.00 95.62 247 SER A O 1
ATOM 1891 N N . ALA A 1 248 ? 6.319 -8.454 -9.746 1.00 96.75 248 ALA A N 1
ATOM 1892 C CA . ALA A 1 248 ? 5.773 -8.741 -8.423 1.00 96.75 248 ALA A CA 1
ATOM 1893 C C . ALA A 1 248 ? 4.667 -7.751 -7.998 1.00 96.75 248 ALA A C 1
ATOM 1895 O O . ALA A 1 248 ? 3.714 -8.162 -7.329 1.00 96.75 248 ALA A O 1
ATOM 1896 N N . ARG A 1 249 ? 4.716 -6.477 -8.427 1.00 96.88 249 ARG A N 1
ATOM 1897 C CA . ARG A 1 249 ? 3.608 -5.515 -8.230 1.00 96.88 249 ARG A CA 1
ATOM 1898 C C . ARG A 1 249 ? 2.350 -5.954 -8.996 1.00 96.88 249 ARG A C 1
ATOM 1900 O O . ARG A 1 249 ? 1.264 -5.940 -8.420 1.00 96.88 249 ARG A O 1
ATOM 1907 N N . LEU A 1 250 ? 2.478 -6.428 -10.240 1.00 97.94 250 LEU A N 1
ATOM 1908 C CA . LEU A 1 250 ? 1.368 -7.007 -11.018 1.00 97.94 250 LEU A CA 1
ATOM 1909 C C . LEU A 1 250 ? 0.790 -8.271 -10.368 1.00 97.94 250 LEU A C 1
ATOM 1911 O O . LEU A 1 250 ? -0.431 -8.410 -10.262 1.00 97.94 250 LEU A O 1
ATOM 1915 N N . ALA A 1 251 ? 1.645 -9.166 -9.866 1.00 98.25 251 ALA A N 1
ATOM 1916 C CA . ALA A 1 251 ? 1.197 -10.332 -9.104 1.00 98.25 251 ALA A CA 1
ATOM 1917 C C . ALA A 1 251 ? 0.445 -9.930 -7.817 1.00 98.25 251 ALA A C 1
ATOM 1919 O O . ALA A 1 251 ? -0.546 -10.570 -7.452 1.00 98.25 251 ALA A O 1
ATOM 1920 N N . ALA A 1 252 ? 0.868 -8.850 -7.150 1.00 98.50 252 ALA A N 1
ATOM 1921 C CA . ALA A 1 252 ? 0.169 -8.305 -5.992 1.00 98.50 252 ALA A CA 1
ATOM 1922 C C . ALA A 1 252 ? -1.197 -7.704 -6.354 1.00 98.50 252 ALA A C 1
ATOM 1924 O O . ALA A 1 252 ? -2.173 -7.992 -5.663 1.00 98.50 252 ALA A O 1
ATOM 1925 N N . ILE A 1 253 ? -1.297 -6.951 -7.456 1.00 98.56 253 ILE A N 1
ATOM 1926 C CA . ILE A 1 253 ? -2.570 -6.420 -7.974 1.00 98.56 253 ILE A CA 1
ATOM 1927 C C . ILE A 1 253 ? -3.572 -7.558 -8.203 1.00 98.56 253 ILE A C 1
ATOM 1929 O O . ILE A 1 253 ? -4.692 -7.480 -7.697 1.00 98.56 253 ILE A O 1
ATOM 1933 N N . ARG A 1 254 ? -3.148 -8.651 -8.856 1.00 98.69 254 ARG A N 1
ATOM 1934 C CA . ARG A 1 254 ? -3.996 -9.836 -9.067 1.00 98.69 254 ARG A CA 1
ATOM 1935 C C . ARG A 1 254 ? -4.483 -10.440 -7.756 1.00 98.69 254 ARG A C 1
ATOM 1937 O O . ARG A 1 254 ? -5.684 -10.569 -7.554 1.00 98.69 254 ARG A O 1
ATOM 1944 N N . ARG A 1 255 ? -3.579 -10.704 -6.810 1.00 98.75 255 ARG A N 1
ATOM 1945 C CA . ARG A 1 255 ? -3.950 -11.282 -5.506 1.00 98.75 255 ARG A CA 1
ATOM 1946 C C . ARG A 1 255 ? -4.864 -10.383 -4.664 1.00 98.75 255 ARG A C 1
ATOM 1948 O O . ARG A 1 255 ? -5.671 -10.903 -3.895 1.00 98.75 255 ARG A O 1
ATOM 1955 N N . LEU A 1 256 ? -4.753 -9.059 -4.787 1.00 98.69 256 LEU A N 1
ATOM 1956 C CA . LEU A 1 256 ? -5.669 -8.106 -4.148 1.00 98.69 256 LEU A CA 1
ATOM 1957 C C . LEU A 1 256 ? -7.051 -8.128 -4.822 1.00 98.69 256 LEU A C 1
ATOM 1959 O O . LEU A 1 256 ? -8.068 -8.202 -4.128 1.00 98.69 256 LEU A O 1
ATOM 1963 N N . ALA A 1 257 ? -7.091 -8.118 -6.157 1.00 98.31 257 ALA A N 1
ATOM 1964 C CA . ALA A 1 257 ? -8.323 -8.188 -6.937 1.00 98.31 257 ALA A CA 1
ATOM 1965 C C . ALA A 1 257 ? -9.089 -9.504 -6.697 1.00 98.31 257 ALA A C 1
ATOM 1967 O O . ALA A 1 257 ? -10.295 -9.457 -6.438 1.00 98.31 257 ALA A O 1
ATOM 1968 N N . ASP A 1 258 ? -8.386 -10.643 -6.678 1.00 98.31 258 ASP A N 1
ATOM 1969 C CA . ASP A 1 258 ? -8.923 -11.979 -6.371 1.00 98.31 258 ASP A CA 1
ATOM 1970 C C . ASP A 1 258 ? -9.510 -12.051 -4.948 1.00 98.31 258 ASP A C 1
ATOM 1972 O O . ASP A 1 258 ? -10.546 -12.673 -4.717 1.00 98.31 258 ASP A O 1
ATOM 1976 N N . ALA A 1 259 ? -8.899 -11.349 -3.985 1.00 98.25 259 ALA A N 1
ATOM 1977 C CA . ALA A 1 259 ? -9.421 -11.193 -2.623 1.00 98.25 259 ALA A CA 1
ATOM 1978 C C . ALA A 1 259 ? -10.608 -10.205 -2.517 1.00 98.25 259 ALA A C 1
ATOM 1980 O O . ALA A 1 259 ? -11.094 -9.919 -1.418 1.00 98.25 259 ALA A O 1
ATOM 1981 N N . GLY A 1 260 ? -11.079 -9.665 -3.647 1.00 97.81 260 GLY A N 1
ATOM 1982 C CA . GLY A 1 260 ? -12.195 -8.726 -3.742 1.00 97.81 260 GLY A CA 1
ATOM 1983 C C . GLY A 1 260 ? -11.846 -7.273 -3.406 1.00 97.81 260 GLY A C 1
ATOM 1984 O O . GLY A 1 260 ? -12.748 -6.430 -3.390 1.00 97.81 260 GLY A O 1
ATOM 1985 N N . ILE A 1 261 ? -10.571 -6.957 -3.157 1.00 98.50 261 ILE A N 1
ATOM 1986 C CA . ILE A 1 261 ? -10.115 -5.629 -2.730 1.00 98.50 261 ILE A CA 1
ATOM 1987 C C . ILE A 1 261 ? -10.082 -4.683 -3.944 1.00 98.50 261 ILE A C 1
ATOM 1989 O O . ILE A 1 261 ? -9.399 -4.977 -4.930 1.00 98.50 261 ILE A O 1
ATOM 1993 N N . PRO A 1 262 ? -10.797 -3.538 -3.909 1.00 97.81 262 PRO A N 1
ATOM 1994 C CA . PRO A 1 262 ? -10.685 -2.510 -4.937 1.00 97.81 262 PRO A CA 1
ATOM 1995 C C . PRO A 1 262 ? -9.227 -2.072 -5.093 1.00 97.81 262 PRO A C 1
ATOM 1997 O O . PRO A 1 262 ? -8.634 -1.515 -4.168 1.00 97.81 262 PRO A O 1
ATOM 2000 N N . THR A 1 263 ? -8.656 -2.341 -6.265 1.00 98.12 263 THR A N 1
ATOM 2001 C CA . THR A 1 263 ? -7.248 -2.065 -6.559 1.00 98.12 263 THR A CA 1
ATOM 2002 C C . THR A 1 263 ? -7.147 -1.087 -7.723 1.00 98.12 263 THR A C 1
ATOM 2004 O O . THR A 1 263 ? -7.848 -1.239 -8.724 1.00 98.12 263 THR A O 1
ATOM 2007 N N . SER A 1 264 ? -6.299 -0.077 -7.569 1.00 96.25 264 SER A N 1
ATOM 2008 C CA . SER A 1 264 ? -5.988 0.951 -8.561 1.00 96.25 264 SER A CA 1
ATOM 2009 C C . SER A 1 264 ? -4.501 0.901 -8.896 1.00 96.25 264 SER A C 1
ATOM 2011 O O . SER A 1 264 ? -3.691 0.513 -8.050 1.00 96.25 264 SER A O 1
ATOM 2013 N N . VAL A 1 265 ? -4.135 1.327 -10.101 1.00 96.81 265 VAL A N 1
ATOM 2014 C CA . VAL A 1 265 ? -2.730 1.522 -10.481 1.00 96.81 265 VAL A CA 1
ATOM 2015 C C . VAL A 1 265 ? -2.404 3.003 -10.586 1.00 96.81 265 VAL A C 1
ATOM 2017 O O . VAL A 1 265 ? -3.209 3.789 -11.074 1.00 96.81 265 VAL A O 1
ATOM 2020 N N . VAL A 1 266 ? -1.220 3.388 -10.119 1.00 94.19 266 VAL A N 1
ATOM 2021 C CA . VAL A 1 266 ? -0.665 4.727 -10.331 1.00 94.19 266 VAL A CA 1
ATOM 2022 C C . VAL A 1 266 ? 0.476 4.593 -11.334 1.00 94.19 266 VAL A C 1
ATOM 2024 O O . VAL A 1 266 ? 1.534 4.061 -11.008 1.00 94.19 266 VAL A O 1
ATOM 2027 N N . ALA A 1 267 ? 0.251 5.015 -12.573 1.00 93.38 267 ALA A N 1
ATOM 2028 C CA . ALA A 1 267 ? 1.258 4.995 -13.627 1.00 93.38 267 ALA A CA 1
ATOM 2029 C C . ALA A 1 267 ? 2.180 6.213 -13.464 1.00 93.38 267 ALA A C 1
ATOM 2031 O O . ALA A 1 267 ? 2.044 7.195 -14.184 1.00 93.38 267 ALA A O 1
ATOM 2032 N N . ALA A 1 268 ? 3.056 6.182 -12.456 1.00 88.19 268 ALA A N 1
ATOM 2033 C CA . ALA A 1 268 ? 3.948 7.288 -12.117 1.00 88.19 268 ALA A CA 1
ATOM 2034 C C . ALA A 1 268 ? 5.214 6.802 -11.380 1.00 88.19 268 ALA A C 1
ATOM 2036 O O . ALA A 1 268 ? 5.104 5.875 -10.573 1.00 88.19 268 ALA A O 1
ATOM 2037 N N . PRO A 1 269 ? 6.373 7.471 -11.566 1.00 87.94 269 PRO A N 1
ATOM 2038 C CA . PRO A 1 269 ? 6.580 8.652 -12.412 1.00 87.94 269 PRO A CA 1
ATOM 2039 C C . PRO A 1 269 ? 6.682 8.328 -13.912 1.00 87.94 269 PRO A C 1
ATOM 2041 O O . PRO A 1 269 ? 7.423 7.436 -14.319 1.00 87.94 269 PRO A O 1
ATOM 2044 N N . ILE A 1 270 ? 6.000 9.115 -14.748 1.00 89.44 270 ILE A N 1
ATOM 2045 C CA . ILE A 1 270 ? 6.219 9.099 -16.200 1.00 89.44 270 ILE A CA 1
ATOM 2046 C C . ILE A 1 270 ? 7.325 10.091 -16.566 1.00 89.44 270 ILE A C 1
ATOM 2048 O O . ILE A 1 270 ? 7.275 11.273 -16.224 1.00 89.44 270 ILE A O 1
ATOM 2052 N N . LEU A 1 271 ? 8.321 9.590 -17.286 1.00 89.56 271 LEU A N 1
ATOM 2053 C CA . LEU A 1 271 ? 9.522 10.270 -17.740 1.00 89.56 271 LEU A CA 1
ATOM 2054 C C . LEU A 1 271 ? 9.524 10.277 -19.283 1.00 89.56 271 LEU A C 1
ATOM 2056 O O . LEU A 1 271 ? 9.681 9.215 -19.898 1.00 89.56 271 LEU A O 1
ATOM 2060 N N . PRO A 1 272 ? 9.343 11.451 -19.923 1.00 90.44 272 PRO A N 1
ATOM 2061 C CA . PRO A 1 272 ? 9.278 11.561 -21.378 1.00 90.44 272 PRO A CA 1
ATOM 2062 C C . PRO A 1 272 ? 10.502 10.975 -22.088 1.00 90.44 272 PRO A C 1
ATOM 2064 O O . PRO A 1 272 ? 11.641 11.259 -21.711 1.00 90.44 272 PRO A O 1
ATOM 2067 N N . GLY A 1 273 ? 10.266 10.175 -23.128 1.00 90.62 273 GLY A N 1
ATOM 2068 C CA . GLY A 1 273 ? 11.304 9.476 -23.885 1.00 90.62 273 GLY A CA 1
ATOM 2069 C C . GLY A 1 273 ? 11.985 8.314 -23.151 1.00 90.62 273 GLY A C 1
ATOM 2070 O O . GLY A 1 273 ? 13.007 7.833 -23.642 1.00 90.62 273 GLY A O 1
ATOM 2071 N N . LEU A 1 274 ? 11.464 7.873 -21.996 1.00 90.81 274 LEU A N 1
ATOM 2072 C CA . LEU A 1 274 ? 11.983 6.716 -21.256 1.00 90.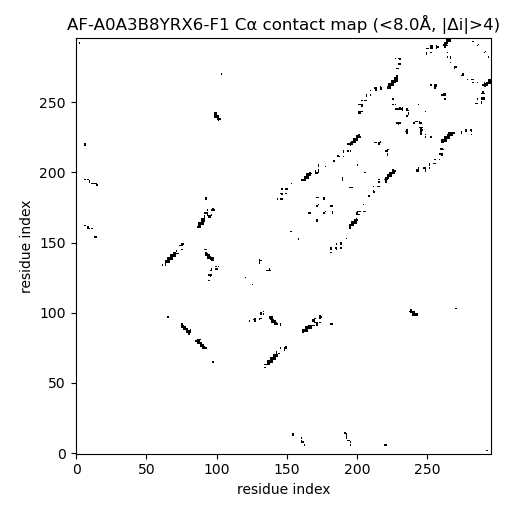81 274 LEU A CA 1
ATOM 2073 C C . LEU A 1 274 ? 10.919 5.636 -21.012 1.00 90.81 274 LEU A C 1
ATOM 2075 O O . LEU A 1 274 ? 11.136 4.501 -21.417 1.00 90.81 274 LEU A O 1
ATOM 2079 N N . ASN A 1 275 ? 9.793 5.981 -20.381 1.00 91.69 275 ASN A N 1
ATOM 2080 C CA . ASN A 1 275 ? 8.688 5.056 -20.061 1.00 91.69 275 ASN A CA 1
ATOM 2081 C C . ASN A 1 275 ? 7.294 5.621 -20.418 1.00 91.69 275 ASN A C 1
ATOM 2083 O O . ASN A 1 275 ? 6.274 4.980 -20.183 1.00 91.69 275 ASN A O 1
ATOM 2087 N N . ASP A 1 276 ? 7.222 6.809 -21.018 1.00 92.38 276 ASP A N 1
ATOM 2088 C CA . ASP A 1 276 ? 5.978 7.421 -21.505 1.00 92.38 276 ASP A CA 1
ATOM 2089 C C . ASP A 1 276 ? 5.278 6.582 -22.584 1.00 92.38 276 ASP A C 1
ATOM 2091 O O . ASP A 1 276 ? 4.053 6.452 -22.581 1.00 92.38 276 ASP A O 1
ATOM 2095 N N . SER A 1 277 ? 6.055 5.939 -23.457 1.00 94.88 277 SER A N 1
ATOM 2096 C CA . SER A 1 277 ? 5.533 4.990 -24.447 1.00 94.88 277 SER A CA 1
ATOM 2097 C C . SER A 1 277 ? 4.932 3.714 -23.832 1.00 94.88 277 SER A C 1
ATOM 2099 O O . SER A 1 277 ? 4.127 3.050 -24.488 1.00 94.88 277 SER A O 1
ATOM 2101 N N . GLU A 1 278 ? 5.242 3.388 -22.571 1.00 95.50 278 GLU A N 1
ATOM 2102 C CA . GLU A 1 278 ? 4.725 2.194 -21.893 1.00 95.50 278 GLU A CA 1
ATOM 2103 C C . GLU A 1 278 ? 3.315 2.366 -21.314 1.00 95.50 278 GLU A C 1
ATOM 2105 O O . GLU A 1 278 ? 2.679 1.358 -21.004 1.00 95.50 278 GLU A O 1
ATOM 2110 N N . ILE A 1 279 ? 2.789 3.593 -21.177 1.00 95.44 279 ILE A N 1
ATOM 2111 C CA . ILE A 1 279 ? 1.495 3.852 -20.508 1.00 95.44 279 ILE A CA 1
ATOM 2112 C C . ILE A 1 279 ? 0.371 2.909 -20.992 1.00 95.44 279 ILE A C 1
ATOM 2114 O O . ILE A 1 279 ? -0.287 2.304 -20.140 1.00 95.44 279 ILE A O 1
ATOM 2118 N N . PRO A 1 280 ? 0.138 2.694 -22.307 1.00 97.00 280 PRO A N 1
ATOM 2119 C CA . PRO A 1 280 ? -0.914 1.783 -22.764 1.00 97.00 280 PRO A CA 1
ATOM 2120 C C . PRO A 1 280 ? -0.677 0.325 -22.341 1.00 97.00 280 PRO A C 1
ATOM 2122 O O . PRO A 1 280 ? -1.630 -0.384 -22.015 1.00 97.00 280 PRO A O 1
ATOM 2125 N N . ALA A 1 281 ? 0.584 -0.119 -22.313 1.00 97.50 281 ALA A N 1
ATOM 2126 C CA . ALA A 1 281 ? 0.959 -1.467 -21.900 1.00 97.50 281 ALA A CA 1
ATOM 2127 C C . ALA A 1 281 ? 0.801 -1.652 -20.383 1.00 97.50 281 ALA A C 1
ATOM 2129 O O . ALA A 1 281 ? 0.202 -2.640 -19.956 1.00 97.50 281 ALA A O 1
ATOM 2130 N N . ILE A 1 282 ? 1.245 -0.678 -19.577 1.00 97.25 282 ILE A N 1
ATOM 2131 C CA . ILE A 1 282 ? 1.072 -0.655 -18.115 1.00 97.25 282 ILE A CA 1
ATOM 2132 C C . ILE A 1 282 ? -0.416 -0.747 -17.758 1.00 97.25 282 ILE A C 1
ATOM 2134 O O . ILE A 1 282 ? -0.809 -1.603 -16.964 1.00 97.25 282 ILE A O 1
ATOM 2138 N N . LEU A 1 283 ? -1.261 0.085 -18.378 1.00 97.44 283 LEU A N 1
ATOM 2139 C CA . LEU A 1 283 ? -2.708 0.076 -18.142 1.00 97.44 283 LEU A CA 1
ATOM 2140 C C . LEU A 1 283 ? -3.364 -1.236 -18.602 1.00 97.44 283 LEU A C 1
ATOM 2142 O O . LEU A 1 283 ? -4.224 -1.770 -17.899 1.00 97.44 283 LEU A O 1
ATOM 2146 N N . GLY A 1 284 ? -2.934 -1.794 -19.738 1.00 98.19 284 GLY A N 1
ATOM 2147 C CA . GLY A 1 284 ? -3.398 -3.094 -20.225 1.00 98.19 284 GLY A CA 1
ATOM 2148 C C . GLY A 1 284 ? -3.053 -4.245 -19.274 1.00 98.19 284 GLY A C 1
ATOM 2149 O O . GLY A 1 284 ? -3.930 -5.029 -18.911 1.00 98.19 284 GLY A O 1
ATOM 2150 N N . ALA A 1 285 ? -1.802 -4.318 -18.813 1.00 98.19 285 ALA A N 1
ATOM 2151 C CA . ALA A 1 285 ? -1.342 -5.322 -17.853 1.00 98.19 285 ALA A CA 1
ATOM 2152 C C . ALA A 1 285 ? -2.035 -5.170 -16.487 1.00 98.19 285 ALA A C 1
ATOM 2154 O O . ALA A 1 285 ? -2.467 -6.161 -15.897 1.00 98.19 285 ALA A O 1
ATOM 2155 N N . ALA A 1 286 ? -2.219 -3.933 -16.013 1.00 97.94 286 ALA A N 1
ATOM 2156 C CA . ALA A 1 286 ? -2.959 -3.623 -14.793 1.00 97.94 286 ALA A CA 1
ATOM 2157 C C . ALA A 1 286 ? -4.420 -4.101 -14.857 1.00 97.94 286 ALA A C 1
ATOM 2159 O O . ALA A 1 286 ? -4.900 -4.752 -13.927 1.00 97.94 286 ALA A O 1
ATOM 2160 N N . ALA A 1 287 ? -5.118 -3.832 -15.966 1.00 98.44 287 ALA A N 1
ATOM 2161 C CA . ALA A 1 287 ? -6.490 -4.289 -16.180 1.00 98.44 287 ALA A CA 1
ATOM 2162 C C . ALA A 1 287 ? -6.580 -5.826 -16.254 1.00 98.44 287 ALA A C 1
ATOM 2164 O O . ALA A 1 287 ? -7.452 -6.424 -15.627 1.00 98.44 287 ALA A O 1
ATOM 2165 N N . GLN A 1 288 ? -5.631 -6.490 -16.929 1.00 98.50 288 GLN A N 1
ATOM 2166 C CA . GLN A 1 288 ? -5.511 -7.961 -16.951 1.00 98.50 288 GLN A CA 1
ATOM 2167 C C . GLN A 1 288 ? -5.127 -8.569 -15.588 1.00 98.50 288 GLN A C 1
ATOM 2169 O O . GLN A 1 288 ? -5.342 -9.760 -15.340 1.00 98.50 288 GLN A O 1
ATOM 2174 N N . ALA A 1 289 ? -4.548 -7.775 -14.689 1.00 98.38 289 ALA A N 1
ATOM 2175 C CA . ALA A 1 289 ? -4.336 -8.127 -13.290 1.00 98.38 289 ALA A CA 1
ATOM 2176 C C . ALA A 1 289 ? -5.554 -7.800 -12.400 1.00 98.38 289 ALA A C 1
ATOM 2178 O O . ALA A 1 289 ? -5.523 -8.105 -11.217 1.00 98.38 289 ALA A O 1
ATOM 2179 N N . GLY A 1 290 ? -6.639 -7.226 -12.930 1.00 97.88 290 GLY A N 1
ATOM 2180 C CA . GLY A 1 290 ? -7.861 -6.937 -12.170 1.00 97.88 290 GLY A CA 1
ATOM 2181 C C . GLY A 1 290 ? -7.889 -5.575 -11.463 1.00 97.88 290 GLY A C 1
ATOM 2182 O O . GLY A 1 290 ? -8.755 -5.350 -10.611 1.00 97.88 290 GLY A O 1
ATOM 2183 N N . ALA A 1 291 ? -6.986 -4.650 -11.811 1.00 97.62 291 ALA A N 1
ATOM 2184 C CA . ALA A 1 291 ? -7.120 -3.251 -11.406 1.00 97.62 291 ALA A CA 1
ATOM 2185 C C . ALA A 1 291 ? -8.409 -2.642 -11.992 1.00 97.62 291 ALA A C 1
ATOM 2187 O O . ALA A 1 291 ? -8.772 -2.902 -13.138 1.00 97.62 291 ALA A O 1
ATOM 2188 N N . ARG A 1 292 ? -9.110 -1.828 -11.195 1.00 96.12 292 ARG A N 1
ATOM 2189 C CA . ARG A 1 292 ? -10.429 -1.254 -11.534 1.00 96.12 292 ARG A CA 1
ATOM 2190 C C . ARG A 1 292 ? -10.375 0.216 -11.952 1.00 96.12 292 ARG A C 1
ATOM 2192 O O . ARG A 1 292 ? -11.352 0.736 -12.480 1.00 96.12 292 ARG A O 1
ATOM 2199 N N . SER A 1 293 ? -9.263 0.885 -11.675 1.00 95.50 293 SER A N 1
ATOM 2200 C CA . SER A 1 293 ? -9.040 2.311 -11.919 1.00 95.50 293 SER A CA 1
ATOM 2201 C C . SER A 1 293 ? -7.550 2.586 -12.122 1.00 95.50 293 SER A C 1
ATOM 2203 O O . SER A 1 293 ? -6.707 1.755 -11.765 1.00 95.50 293 SER A O 1
ATOM 2205 N N . ALA A 1 294 ? -7.230 3.759 -12.667 1.00 94.06 294 ALA A N 1
ATOM 2206 C CA . ALA A 1 294 ? -5.860 4.233 -12.786 1.00 94.06 294 ALA A CA 1
ATOM 2207 C C . ALA A 1 294 ? -5.736 5.736 -12.489 1.00 94.06 294 ALA A C 1
ATOM 2209 O O . ALA A 1 294 ? -6.688 6.494 -12.677 1.00 94.06 294 ALA A O 1
ATOM 2210 N N . ALA A 1 295 ? -4.548 6.141 -12.047 1.00 87.94 295 ALA A N 1
ATOM 2211 C CA . ALA A 1 295 ? -4.095 7.520 -11.875 1.00 87.94 295 ALA A CA 1
ATOM 2212 C C . ALA A 1 295 ? -2.661 7.665 -12.428 1.00 87.94 295 ALA A C 1
ATOM 2214 O O . ALA A 1 295 ? -2.034 6.658 -12.763 1.00 87.94 295 ALA A O 1
ATOM 2215 N N . TRP A 1 296 ? -2.158 8.895 -12.521 1.00 76.75 296 TRP A N 1
ATOM 2216 C CA . TRP A 1 296 ? -0.808 9.256 -12.972 1.00 76.75 296 TRP A CA 1
ATOM 2217 C C . TRP A 1 296 ? -0.347 10.535 -12.255 1.00 76.75 296 TRP A C 1
ATOM 2219 O O . TRP A 1 296 ? -1.244 11.242 -11.736 1.00 76.75 296 TRP A O 1
#

pLDDT: mean 71.38, std 28.96, range [22.95, 98.75]